Protein AF-A0A7J8EDB6-F1 (afdb_monomer)

Sequence (230 aa):
MPEIFLEAAAALIQTGRAQDALTVCEELLRRTSSLLPKMPLPWKNASKGTKESPHYPLWVSATYLLQGHAWVQLGVPKQAISEFSRCLELLFRVTPKDKEQGPASNCEQGCTSDETLQQLRAAALISRGLEWVASGQDTKALQDFLLSVQVCLGNGDASFHLLQTLRRLDRRDEATALWRRLEAQTKLLQENATWSLPLYLETCLSWIHPPDRETLLEEYRTFLLEPCDL

InterPro domains:
  IPR011990 Tetratricopeptide-like helical domain superfamily [G3DSA:1.25.40.10] (1-188)
  IPR011990 Tetratricopeptide-like helical domain superfamily [SSF48452] (3-175)
  IPR039684 Fanconi anemia group G protein [PTHR15254] (1-229)

Foldseek 3Di:
DLLVLLVVLLVCLVVLNLVVSLVSLVVSVVVLVVVDDPDDDDPDDPPDDDCDPLCSLVSNLSSLLSNLSSCVSVVNLVSSLVSLVVSLVSLVVDDQDPPPDDPDDDDPPNVLVLLLSLLSLLLSLLSNLVSCVVVVNLVSSLVSLVVNCVSCVPLCLSLLSNLVSCVVVVVLVVSVVSLVVVVVVVVVPPDDDPRDHRPSSVSSSVVSHDPPPPVSSVVVVVVVVPDPPD

Organism: Molossus molossus (NCBI:txid27622)

Secondary structure (DSSP, 8-state):
-HHHHHHHHHHHHHTT-HHHHHHHHHHHHHHHHHTS-S--S------SS----TTHHHHHHHHHHHHHHHHHHTT-HHHHHHHHHHHHHHHHHSPPPP----S----HHHHHHHHHHHHHHHHHHHHHHHHHHHTT-HHHHHHHHHHHHHH-TT-HHHHHHHHHHHHHTT-HHHHHHHHHHHHHHHTT--S-------HHHHHHHHHTPPS-HHHHHHHHHHHHHS----

pLDDT: mean 80.05, std 20.26, range [35.12, 98.44]

Nearest PDB structures (foldseek):
  7kzv-assembly1_G  TM=8.429E-01  e=7.010E-15  Homo sapiens
  8tau-assembly1_V  TM=5.474E-01  e=5.599E-02  Homo sapiens
  6eou-assembly1_A  TM=3.609E-01  e=1.288E-02  Homo sapiens
  4eqf-assembly1_A  TM=3.688E-01  e=3.082E-02  Mus musculus
  8fbj-assembly1_A  TM=3.577E-01  e=1.403E-01  synthetic construct

Radius of gyration: 19.51 Å; Cα contacts (8 Å, |Δi|>4): 211; chains: 1; bounding box: 61×42×49 Å

Mean predicted aligned error: 9.84 Å

Structure (mmCIF, N/CA/C/O backbone):
data_AF-A0A7J8EDB6-F1
#
_entry.id   AF-A0A7J8EDB6-F1
#
loop_
_atom_site.group_PDB
_atom_site.id
_atom_site.type_symbol
_atom_site.label_atom_id
_atom_site.label_alt_id
_atom_site.label_comp_id
_atom_site.label_asym_id
_atom_site.label_entity_id
_atom_site.label_seq_id
_atom_site.pdbx_PDB_ins_code
_atom_site.Cartn_x
_atom_site.Cartn_y
_atom_site.Cartn_z
_atom_site.occupancy
_atom_site.B_iso_or_equiv
_atom_site.auth_seq_id
_atom_site.auth_comp_id
_atom_site.auth_asym_id
_atom_site.auth_atom_id
_atom_site.pdbx_PDB_model_num
ATOM 1 N N . MET A 1 1 ? 18.878 7.486 -15.031 1.00 68.06 1 MET A N 1
ATOM 2 C CA . MET A 1 1 ? 18.085 6.751 -16.049 1.00 68.06 1 MET A CA 1
ATOM 3 C C . MET A 1 1 ? 16.896 6.017 -15.426 1.00 68.06 1 MET A C 1
ATOM 5 O O . MET A 1 1 ? 15.809 6.242 -15.931 1.00 68.06 1 MET A O 1
ATOM 9 N N . PRO A 1 2 ? 17.032 5.211 -14.350 1.00 82.44 2 PRO A N 1
ATOM 10 C CA . PRO A 1 2 ? 15.885 4.529 -13.722 1.00 82.44 2 PRO A CA 1
ATOM 11 C C . PRO A 1 2 ? 14.768 5.460 -13.225 1.00 82.44 2 PRO A C 1
ATOM 13 O O . PRO A 1 2 ? 13.600 5.149 -13.407 1.00 82.44 2 PRO A O 1
ATOM 16 N N . GLU A 1 3 ? 15.111 6.627 -12.677 1.00 87.81 3 GLU A N 1
ATOM 17 C CA . GLU A 1 3 ? 14.132 7.608 -12.172 1.00 87.81 3 GLU A CA 1
ATOM 18 C C . GLU A 1 3 ? 13.162 8.111 -13.244 1.00 87.81 3 GLU A C 1
ATOM 20 O O . GLU A 1 3 ? 11.968 8.156 -12.990 1.00 87.81 3 GLU A O 1
ATOM 25 N N . ILE A 1 4 ? 13.634 8.358 -14.470 1.00 91.25 4 ILE A N 1
ATOM 26 C CA . ILE A 1 4 ? 12.779 8.813 -15.582 1.00 91.25 4 ILE A CA 1
ATOM 27 C C . ILE A 1 4 ? 11.708 7.762 -15.920 1.00 91.25 4 ILE A C 1
ATOM 29 O O . ILE A 1 4 ? 10.580 8.107 -16.258 1.00 91.25 4 ILE A O 1
ATOM 33 N N . PHE A 1 5 ? 12.035 6.468 -15.812 1.00 94.06 5 PHE A N 1
ATOM 34 C CA . PHE A 1 5 ? 11.051 5.395 -16.002 1.00 94.06 5 PHE A CA 1
ATOM 35 C C . PHE A 1 5 ? 10.008 5.387 -14.881 1.00 94.06 5 PHE A C 1
ATOM 37 O O . PHE A 1 5 ? 8.826 5.195 -15.158 1.00 94.06 5 PHE A O 1
ATOM 44 N N . LEU A 1 6 ? 10.433 5.611 -13.633 1.00 95.38 6 LEU A N 1
ATOM 45 C CA . LEU A 1 6 ? 9.532 5.692 -12.480 1.00 95.38 6 LEU A CA 1
ATOM 46 C C . LEU A 1 6 ? 8.598 6.906 -12.592 1.00 95.38 6 LEU A C 1
ATOM 48 O O . LEU A 1 6 ? 7.396 6.775 -12.387 1.00 95.38 6 LEU A O 1
ATOM 52 N N . GLU A 1 7 ? 9.128 8.063 -12.985 1.00 95.88 7 GLU A N 1
ATOM 53 C CA . GLU A 1 7 ? 8.353 9.285 -13.224 1.00 95.88 7 GLU A CA 1
ATOM 54 C C . GLU A 1 7 ? 7.358 9.109 -14.376 1.00 95.88 7 GLU A C 1
ATOM 56 O O . GLU A 1 7 ? 6.186 9.463 -14.243 1.00 95.88 7 GLU A O 1
ATOM 61 N N . ALA A 1 8 ? 7.784 8.495 -15.484 1.00 97.31 8 ALA A N 1
ATOM 62 C CA . ALA A 1 8 ? 6.901 8.194 -16.607 1.00 97.31 8 ALA A CA 1
ATOM 63 C C . ALA A 1 8 ? 5.769 7.235 -16.208 1.00 97.31 8 ALA A C 1
ATOM 65 O O . ALA A 1 8 ? 4.613 7.472 -16.556 1.00 97.31 8 ALA A O 1
ATOM 66 N N . ALA A 1 9 ? 6.074 6.175 -15.454 1.00 97.69 9 ALA A N 1
ATOM 67 C CA . ALA A 1 9 ? 5.063 5.247 -14.957 1.00 97.69 9 ALA A CA 1
ATOM 68 C C . ALA A 1 9 ? 4.078 5.937 -13.997 1.00 97.69 9 ALA A C 1
ATOM 70 O O . ALA A 1 9 ? 2.870 5.748 -14.132 1.00 97.69 9 ALA A O 1
ATOM 71 N N . ALA A 1 10 ? 4.562 6.793 -13.092 1.00 97.44 10 ALA A N 1
ATOM 72 C CA . ALA A 1 10 ? 3.706 7.571 -12.201 1.00 97.44 10 ALA A CA 1
ATOM 73 C C . ALA A 1 10 ? 2.755 8.504 -12.977 1.00 97.44 10 ALA A C 1
ATOM 75 O O . ALA A 1 10 ? 1.551 8.513 -12.718 1.00 97.44 10 ALA A O 1
ATOM 76 N N . ALA A 1 11 ? 3.259 9.217 -13.989 1.00 97.44 11 ALA A N 1
ATOM 77 C CA . ALA A 1 11 ? 2.444 10.077 -14.849 1.00 97.44 11 ALA A CA 1
ATOM 78 C C . ALA A 1 11 ? 1.404 9.287 -15.671 1.00 97.44 11 ALA A C 1
ATOM 80 O O . ALA A 1 11 ? 0.272 9.737 -15.867 1.00 97.44 11 ALA A O 1
ATOM 81 N N . LEU A 1 12 ? 1.749 8.083 -16.138 1.00 98.19 12 LEU A N 1
ATOM 82 C CA . LEU A 1 12 ? 0.804 7.201 -16.830 1.00 98.19 12 LEU A CA 1
ATOM 83 C C . LEU A 1 12 ? -0.338 6.758 -15.903 1.00 98.19 12 LEU A C 1
ATOM 85 O O . LEU A 1 12 ? -1.495 6.795 -16.315 1.00 98.19 12 LEU A O 1
ATOM 89 N N . ILE A 1 13 ? -0.046 6.426 -14.643 1.00 97.81 13 ILE A N 1
ATOM 90 C CA . ILE A 1 13 ? -1.071 6.099 -13.635 1.00 97.81 13 ILE A CA 1
ATOM 91 C C . ILE A 1 13 ? -1.989 7.308 -13.396 1.00 97.81 13 ILE A C 1
ATOM 93 O O . ILE A 1 13 ? -3.210 7.187 -13.534 1.00 97.81 13 ILE A O 1
ATOM 97 N N . GLN A 1 14 ? -1.416 8.498 -13.153 1.00 95.94 14 GLN A N 1
ATOM 98 C CA . GLN A 1 14 ? -2.181 9.744 -12.963 1.00 95.94 14 GLN A CA 1
ATOM 99 C C . GLN A 1 14 ? -3.147 10.035 -14.121 1.00 95.94 14 GLN A C 1
ATOM 101 O O . GLN A 1 14 ? -4.232 10.569 -13.906 1.00 95.94 14 GLN A O 1
ATOM 106 N N . THR A 1 15 ? -2.765 9.685 -15.351 1.00 96.94 15 THR A N 1
ATOM 107 C CA . THR A 1 15 ? -3.537 9.981 -16.569 1.00 96.94 15 THR A CA 1
ATOM 108 C C . THR A 1 15 ? -4.514 8.881 -16.985 1.00 96.94 15 THR A C 1
ATOM 110 O O . THR A 1 15 ? -5.079 8.956 -18.075 1.00 96.94 15 THR A O 1
ATOM 113 N N . GLY A 1 16 ? -4.748 7.856 -16.160 1.00 95.44 16 GLY A N 1
ATOM 114 C CA . GLY A 1 16 ? -5.697 6.792 -16.517 1.00 95.44 16 GLY A CA 1
ATOM 115 C C . GLY A 1 16 ? -5.070 5.562 -17.182 1.00 95.44 16 GLY A C 1
ATOM 116 O O . GLY A 1 16 ? -5.770 4.593 -17.467 1.00 95.44 16 GLY A O 1
ATOM 117 N N . ARG A 1 17 ? -3.768 5.588 -17.483 1.00 97.81 17 ARG A N 1
ATOM 118 C CA . ARG A 1 17 ? -3.096 4.655 -18.401 1.00 97.81 17 ARG A CA 1
ATOM 119 C C . ARG A 1 17 ? -2.327 3.558 -17.663 1.00 97.81 17 ARG A C 1
ATOM 121 O O . ARG A 1 17 ? -1.150 3.314 -17.930 1.00 97.81 17 ARG A O 1
ATOM 128 N N . ALA A 1 18 ? -3.005 2.863 -16.752 1.00 96.88 18 ALA A N 1
ATOM 129 C CA . ALA A 1 18 ? -2.400 1.834 -15.901 1.00 96.88 18 ALA A CA 1
ATOM 130 C C . ALA A 1 18 ? -1.675 0.720 -16.681 1.00 96.88 18 ALA A C 1
ATOM 132 O O . ALA A 1 18 ? -0.582 0.308 -16.300 1.00 96.88 18 ALA A O 1
ATOM 133 N N . GLN A 1 19 ? -2.237 0.260 -17.805 1.00 97.75 19 GLN A N 1
ATOM 134 C CA . GLN A 1 19 ? -1.620 -0.800 -18.615 1.00 97.75 19 GLN A CA 1
ATOM 135 C C . GLN A 1 19 ? -0.280 -0.367 -19.236 1.00 97.75 19 GLN A C 1
ATOM 137 O O . GLN A 1 19 ? 0.673 -1.148 -19.307 1.00 97.75 19 GLN A O 1
ATOM 142 N N . ASP A 1 20 ? -0.189 0.894 -19.655 1.00 98.12 20 ASP A N 1
ATOM 143 C CA . ASP A 1 20 ? 1.050 1.452 -20.192 1.00 98.12 20 ASP A CA 1
ATOM 144 C C . ASP A 1 20 ? 2.083 1.633 -19.076 1.00 98.12 20 ASP A C 1
ATOM 146 O O . ASP A 1 20 ? 3.260 1.336 -19.274 1.00 98.12 20 ASP A O 1
ATOM 150 N N . ALA A 1 21 ? 1.644 2.049 -17.882 1.00 97.81 21 ALA A N 1
ATOM 151 C CA . ALA A 1 21 ? 2.508 2.135 -16.708 1.00 97.81 21 ALA A CA 1
ATOM 152 C C . ALA A 1 21 ? 3.119 0.770 -16.354 1.00 97.81 21 ALA A C 1
ATOM 154 O O . ALA A 1 21 ? 4.330 0.684 -16.156 1.00 97.81 21 ALA A O 1
ATOM 155 N N . LEU A 1 22 ? 2.319 -0.306 -16.365 1.00 97.81 22 LEU A N 1
ATOM 156 C CA . LEU A 1 22 ? 2.813 -1.675 -16.168 1.00 97.81 22 LEU A CA 1
ATOM 157 C C . LEU A 1 22 ? 3.884 -2.042 -17.199 1.00 97.81 22 LEU A C 1
ATOM 159 O O . LEU A 1 22 ? 4.934 -2.558 -16.823 1.00 97.81 22 LEU A O 1
ATOM 163 N N . THR A 1 23 ? 3.665 -1.704 -18.471 1.00 97.75 23 THR A N 1
ATOM 164 C CA . THR A 1 23 ? 4.629 -1.968 -19.551 1.00 97.75 23 THR A CA 1
ATOM 165 C C . THR A 1 23 ? 5.954 -1.228 -19.322 1.00 97.75 23 THR A C 1
ATOM 167 O O . THR A 1 23 ? 7.033 -1.796 -19.500 1.00 97.75 23 THR A O 1
ATOM 170 N N . VAL A 1 24 ? 5.899 0.036 -18.883 1.00 97.12 24 VAL A N 1
ATOM 171 C CA . VAL A 1 24 ? 7.094 0.826 -18.533 1.00 97.12 24 VAL A CA 1
ATOM 172 C C . VAL A 1 24 ? 7.828 0.218 -17.334 1.00 97.12 24 VAL A C 1
ATOM 174 O O . VAL A 1 24 ? 9.055 0.096 -17.364 1.00 97.12 24 VAL A O 1
ATOM 177 N N . CYS A 1 25 ? 7.096 -0.203 -16.301 1.00 95.75 25 CYS A N 1
ATOM 178 C CA . CYS A 1 25 ? 7.656 -0.876 -15.131 1.00 95.75 25 CYS A CA 1
ATOM 179 C C . CYS A 1 25 ? 8.324 -2.210 -15.496 1.00 95.75 25 CYS A C 1
ATOM 181 O O . CYS A 1 25 ? 9.444 -2.473 -15.064 1.00 95.75 25 CYS A O 1
ATOM 183 N N . GLU A 1 26 ? 7.684 -3.035 -16.325 1.00 94.75 26 GLU A N 1
ATOM 184 C CA . GLU A 1 26 ? 8.248 -4.297 -16.815 1.00 94.75 26 GLU A CA 1
ATOM 185 C C . GLU A 1 26 ? 9.536 -4.070 -17.609 1.00 94.75 26 GLU A C 1
ATOM 187 O O . GLU A 1 26 ? 10.522 -4.784 -17.412 1.00 94.75 26 GLU A O 1
ATOM 192 N N . GLU A 1 27 ? 9.572 -3.041 -18.458 1.00 93.81 27 GLU A N 1
ATOM 193 C CA . GLU A 1 27 ? 10.781 -2.687 -19.197 1.00 93.81 27 GLU A CA 1
ATOM 194 C C . GLU A 1 27 ? 11.908 -2.228 -18.266 1.00 93.81 27 GLU A C 1
ATOM 196 O O . GLU A 1 27 ? 13.066 -2.617 -18.455 1.00 93.81 27 GLU A O 1
ATOM 201 N N . LEU A 1 28 ? 11.589 -1.445 -17.231 1.00 91.44 28 LEU A N 1
ATOM 202 C CA . LEU A 1 28 ? 12.561 -1.052 -16.215 1.00 91.44 28 LEU A CA 1
ATOM 203 C C . LEU A 1 28 ? 13.104 -2.279 -15.469 1.00 91.44 28 LEU A C 1
ATOM 205 O O . LEU A 1 28 ? 14.323 -2.405 -15.327 1.00 91.44 28 LEU A O 1
ATOM 209 N N . LEU A 1 29 ? 12.244 -3.220 -15.064 1.00 90.25 29 LEU A N 1
ATOM 210 C CA . LEU A 1 29 ? 12.651 -4.480 -14.426 1.00 90.25 29 LEU A CA 1
ATOM 211 C C . LEU A 1 29 ? 13.508 -5.344 -15.359 1.00 90.25 29 LEU A C 1
ATOM 213 O O . LEU A 1 29 ? 14.517 -5.912 -14.940 1.00 90.25 29 LEU A O 1
ATOM 217 N N . ARG A 1 30 ? 13.174 -5.417 -16.649 1.00 87.75 30 ARG A N 1
ATOM 218 C CA . ARG A 1 30 ? 13.963 -6.150 -17.650 1.00 87.75 30 ARG A CA 1
ATOM 219 C C . ARG A 1 30 ? 15.351 -5.539 -17.837 1.00 87.75 30 ARG A C 1
ATOM 221 O O . ARG A 1 30 ? 16.349 -6.256 -17.870 1.00 87.75 30 ARG A O 1
ATOM 228 N N . ARG A 1 31 ? 15.442 -4.211 -17.919 1.00 84.19 31 ARG A N 1
ATOM 229 C CA . ARG A 1 31 ? 16.728 -3.506 -18.046 1.00 84.19 31 ARG A CA 1
ATOM 230 C C . ARG A 1 31 ? 17.569 -3.640 -16.788 1.00 84.19 31 ARG A C 1
ATOM 232 O O . ARG A 1 31 ? 18.751 -3.950 -16.882 1.00 84.19 31 ARG A O 1
ATOM 239 N N . THR A 1 32 ? 16.965 -3.463 -15.620 1.00 78.19 32 THR A N 1
ATOM 240 C CA . THR A 1 32 ? 17.658 -3.601 -14.331 1.00 78.19 32 THR A CA 1
ATOM 241 C C . THR A 1 32 ? 18.113 -5.040 -14.083 1.00 78.19 32 THR A C 1
ATOM 243 O O . THR A 1 32 ? 19.258 -5.241 -13.694 1.00 78.19 32 THR A O 1
ATOM 246 N N . SER A 1 33 ? 17.304 -6.046 -14.433 1.00 72.56 33 SER A N 1
ATOM 247 C CA . SER A 1 33 ? 17.706 -7.458 -14.356 1.00 72.56 33 SER A CA 1
ATOM 248 C C . SER A 1 33 ? 18.785 -7.852 -15.367 1.00 72.56 33 SER A C 1
ATOM 250 O O . SER A 1 33 ? 19.643 -8.662 -15.040 1.00 72.56 33 SER A O 1
ATOM 252 N N . SER A 1 34 ? 18.815 -7.257 -16.565 1.00 62.22 34 SER A N 1
ATOM 253 C CA . SER A 1 34 ? 19.905 -7.481 -17.532 1.00 62.22 34 SER A CA 1
ATOM 254 C C . SER A 1 34 ? 21.258 -6.918 -17.075 1.00 62.22 34 SER A C 1
ATOM 256 O O . SER A 1 34 ? 22.303 -7.345 -17.562 1.00 62.22 34 SER A O 1
ATOM 258 N N . LEU A 1 35 ? 21.230 -5.979 -16.123 1.00 57.59 35 LEU A N 1
ATOM 259 C CA . LEU A 1 35 ? 22.407 -5.421 -15.460 1.00 57.59 35 LEU A CA 1
ATOM 260 C C . LEU A 1 35 ? 22.826 -6.241 -14.227 1.00 57.59 35 LEU A C 1
ATOM 262 O O . LEU A 1 35 ? 23.884 -5.972 -13.659 1.00 57.59 35 LEU A O 1
ATOM 266 N N . LEU A 1 36 ? 22.039 -7.249 -13.825 1.00 52.38 36 LEU A N 1
ATOM 267 C CA . LEU A 1 36 ? 22.451 -8.217 -12.815 1.00 52.38 36 LEU A CA 1
ATOM 268 C C . LEU A 1 36 ? 23.432 -9.217 -13.445 1.00 52.38 36 LEU A C 1
ATOM 270 O O . LEU A 1 36 ? 23.143 -9.771 -14.513 1.00 52.38 36 LEU A O 1
ATOM 274 N N . PRO A 1 37 ? 24.558 -9.552 -12.791 1.00 44.25 37 PRO A N 1
ATOM 275 C CA . PRO A 1 37 ? 25.221 -10.808 -13.104 1.00 44.25 37 PRO A CA 1
ATOM 276 C C . PRO A 1 37 ? 24.188 -11.928 -12.915 1.00 44.25 37 PRO A C 1
ATOM 278 O O . PRO A 1 37 ? 23.478 -11.943 -11.913 1.00 44.25 37 PRO A O 1
ATOM 281 N N . LYS A 1 38 ? 24.060 -12.828 -13.901 1.00 37.66 38 LYS A N 1
ATOM 282 C CA . LYS A 1 38 ? 23.151 -13.986 -13.862 1.00 37.66 38 LYS A CA 1
ATOM 283 C C . LYS A 1 38 ? 23.347 -14.747 -12.548 1.00 37.66 38 LYS A C 1
ATOM 285 O O . LYS A 1 38 ? 24.258 -15.563 -12.442 1.00 37.66 38 LYS A O 1
ATOM 290 N N . MET A 1 39 ? 22.512 -14.477 -11.554 1.00 37.31 39 MET A N 1
ATOM 291 C CA . MET A 1 39 ? 22.618 -15.080 -10.236 1.00 37.31 39 MET A CA 1
ATOM 292 C C . MET A 1 39 ? 21.217 -15.549 -9.834 1.00 37.31 39 MET A C 1
ATOM 294 O O . MET A 1 39 ? 20.291 -14.736 -9.796 1.00 37.31 39 MET A O 1
ATOM 298 N N . PRO A 1 40 ? 21.011 -16.857 -9.606 1.00 39.16 40 PRO A N 1
ATOM 299 C CA . PRO A 1 40 ? 19.753 -17.343 -9.067 1.00 39.16 40 PRO A CA 1
ATOM 300 C C . PRO A 1 40 ? 19.632 -16.802 -7.640 1.00 39.16 40 PRO A C 1
ATOM 302 O O . PRO A 1 40 ? 20.573 -16.934 -6.859 1.00 39.16 40 PRO A O 1
ATOM 305 N N . LEU A 1 41 ? 18.503 -16.173 -7.296 1.00 45.22 41 LEU A N 1
ATOM 306 C CA . LEU A 1 41 ? 18.217 -15.785 -5.910 1.00 45.22 41 LEU A CA 1
ATOM 307 C C . LEU A 1 41 ? 18.395 -17.034 -5.023 1.00 45.22 41 LEU A C 1
ATOM 309 O O . LEU A 1 41 ? 17.724 -18.043 -5.250 1.00 45.22 41 LEU A O 1
ATOM 313 N N . PRO A 1 42 ? 19.349 -17.005 -4.080 1.00 42.22 42 PRO A N 1
ATOM 314 C CA . PRO A 1 42 ? 19.097 -16.400 -2.782 1.00 42.22 42 PRO A CA 1
ATOM 315 C C . PRO A 1 42 ? 20.247 -15.473 -2.365 1.00 42.22 42 PRO A C 1
ATOM 317 O O . PRO A 1 42 ? 21.400 -15.892 -2.280 1.00 42.22 42 PRO A O 1
ATOM 320 N N . TRP A 1 43 ? 19.939 -14.220 -2.025 1.00 48.66 43 TRP A N 1
ATOM 321 C CA . TRP A 1 43 ? 20.900 -13.300 -1.404 1.00 48.66 43 TRP A CA 1
ATOM 322 C C . TRP A 1 43 ? 21.148 -13.702 0.059 1.00 48.66 43 TRP A C 1
ATOM 324 O O . TRP A 1 43 ? 20.685 -13.072 1.007 1.00 48.66 43 TRP A O 1
ATOM 334 N N . LYS A 1 44 ? 21.841 -14.827 0.239 1.00 35.12 44 LYS A N 1
ATOM 335 C CA . LYS A 1 44 ? 22.526 -15.203 1.470 1.00 35.12 44 LYS A CA 1
ATOM 336 C C . LYS A 1 44 ? 24.002 -14.909 1.229 1.00 35.12 44 LYS A C 1
ATOM 338 O O . LYS A 1 44 ? 24.649 -15.611 0.462 1.00 35.12 44 LYS A O 1
ATOM 343 N N . ASN A 1 45 ? 24.509 -13.897 1.925 1.00 38.50 45 ASN A N 1
ATOM 344 C CA . ASN A 1 45 ? 25.930 -13.576 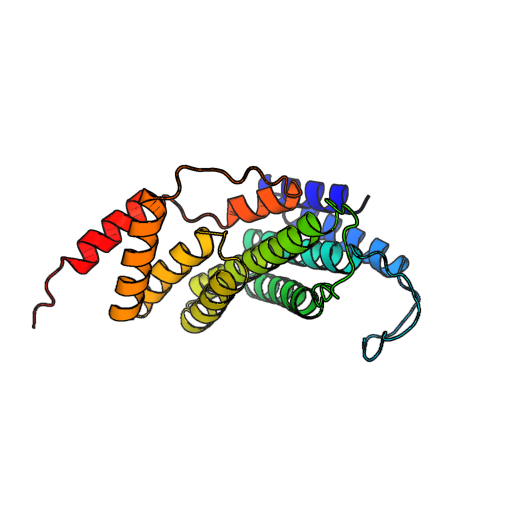2.088 1.00 38.50 45 ASN A CA 1
ATOM 345 C C . ASN A 1 45 ? 26.560 -12.728 0.971 1.00 38.50 45 ASN A C 1
ATOM 347 O O . ASN A 1 45 ? 27.452 -13.180 0.261 1.00 38.50 45 ASN A O 1
ATOM 351 N N . ALA A 1 46 ? 26.213 -11.443 0.924 1.00 40.28 46 ALA A N 1
ATOM 352 C CA . ALA A 1 46 ? 27.101 -10.425 0.360 1.00 40.28 46 ALA A CA 1
ATOM 353 C C . ALA A 1 46 ? 27.830 -9.642 1.459 1.00 40.28 46 ALA A C 1
ATOM 355 O O . ALA A 1 46 ? 27.962 -8.424 1.420 1.00 40.28 46 ALA A O 1
ATOM 356 N N . SER A 1 47 ? 28.354 -10.353 2.455 1.00 41.66 47 SER A N 1
ATOM 357 C CA . SER A 1 47 ? 29.464 -9.845 3.254 1.00 41.66 47 SER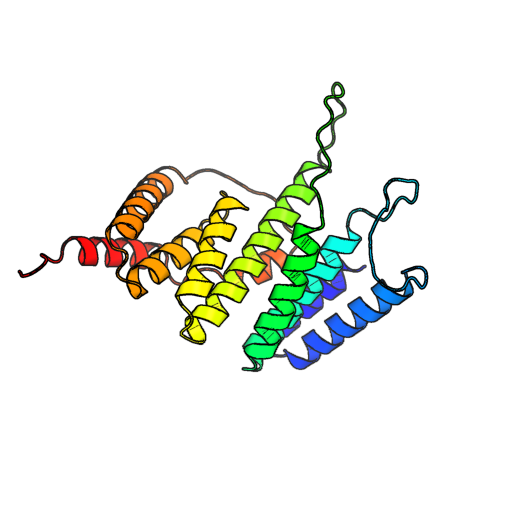 A CA 1
ATOM 358 C C . SER A 1 47 ? 30.759 -10.177 2.511 1.00 41.66 47 SER A C 1
ATOM 360 O O . SER A 1 47 ? 31.423 -11.155 2.856 1.00 41.66 47 SER A O 1
ATOM 362 N N . LYS A 1 48 ? 31.054 -9.429 1.438 1.00 43.56 48 LYS A N 1
ATOM 363 C CA . LYS A 1 48 ? 32.392 -9.148 0.869 1.00 43.56 48 LYS A CA 1
ATOM 364 C C . LYS A 1 48 ? 32.283 -8.789 -0.616 1.00 43.56 48 LYS A C 1
ATOM 366 O O . LYS A 1 48 ? 32.146 -9.655 -1.468 1.00 43.56 48 LYS A O 1
ATOM 371 N N . GLY A 1 49 ? 32.505 -7.511 -0.916 1.00 41.41 49 GLY A N 1
ATOM 372 C CA . GLY A 1 49 ? 33.413 -7.177 -2.015 1.00 41.41 49 GLY A CA 1
ATOM 373 C C . GLY A 1 49 ? 32.838 -6.856 -3.392 1.00 41.41 49 GLY A C 1
ATOM 374 O O . GLY A 1 49 ? 33.615 -6.859 -4.338 1.00 41.41 49 GLY A O 1
ATOM 375 N N . THR A 1 50 ? 31.565 -6.494 -3.537 1.00 36.41 50 THR A N 1
ATOM 376 C CA . THR A 1 50 ? 31.085 -5.834 -4.764 1.00 36.41 50 THR A CA 1
ATOM 377 C C . THR A 1 50 ? 30.278 -4.600 -4.402 1.00 36.41 50 THR A C 1
ATOM 379 O O . THR A 1 50 ? 29.274 -4.679 -3.701 1.00 36.41 50 THR A O 1
ATOM 382 N N . LYS A 1 51 ? 30.767 -3.434 -4.844 1.00 43.59 51 LYS A N 1
ATOM 383 C CA . LYS A 1 51 ? 30.081 -2.142 -4.744 1.00 43.59 51 LYS A CA 1
ATOM 384 C C . LYS A 1 51 ? 28.843 -2.180 -5.640 1.00 43.59 51 LYS A C 1
ATOM 386 O O . LYS A 1 51 ? 28.871 -1.675 -6.759 1.00 43.59 51 LYS A O 1
ATOM 391 N N . GLU A 1 52 ? 27.781 -2.824 -5.178 1.00 45.38 52 GLU A N 1
ATOM 392 C CA . GLU A 1 52 ? 26.463 -2.629 -5.765 1.00 45.38 52 GLU A CA 1
ATOM 393 C C . GLU A 1 52 ? 26.090 -1.155 -5.607 1.00 45.38 52 GLU A C 1
ATOM 395 O O . GLU A 1 52 ? 26.338 -0.546 -4.562 1.00 45.38 52 GLU A O 1
ATOM 400 N N . SER A 1 53 ? 25.566 -0.551 -6.676 1.00 52.69 53 SER A N 1
ATOM 401 C CA . SER A 1 53 ? 25.093 0.828 -6.611 1.00 52.69 53 SER A CA 1
ATOM 402 C C . SER A 1 53 ? 24.009 0.902 -5.528 1.00 52.69 53 SER A C 1
ATOM 404 O O . SER A 1 53 ? 23.005 0.195 -5.653 1.00 52.69 53 SER A O 1
ATOM 406 N N . PRO A 1 54 ? 24.172 1.735 -4.482 1.00 58.75 54 PRO A N 1
ATOM 407 C CA . PRO A 1 54 ? 23.308 1.726 -3.296 1.00 58.75 54 PRO A CA 1
ATOM 408 C C . PRO A 1 54 ? 21.824 2.013 -3.595 1.00 58.75 54 PRO A C 1
ATOM 410 O O . PRO A 1 54 ? 20.966 1.766 -2.756 1.00 58.75 54 PRO A O 1
ATOM 413 N N . HIS A 1 55 ? 21.508 2.481 -4.805 1.00 66.69 55 HIS A N 1
ATOM 414 C CA . HIS A 1 55 ? 20.168 2.870 -5.242 1.00 66.69 55 HIS A CA 1
ATOM 415 C C . HIS A 1 55 ? 19.401 1.759 -5.981 1.00 66.69 55 HIS A C 1
ATOM 417 O O . HIS A 1 55 ? 18.206 1.900 -6.227 1.00 66.69 55 HIS A O 1
ATOM 423 N N . TYR A 1 56 ? 20.049 0.640 -6.330 1.00 73.56 56 TYR A N 1
ATOM 424 C CA . TYR A 1 56 ? 19.405 -0.422 -7.112 1.00 73.56 56 TYR A CA 1
ATOM 425 C C . TYR A 1 56 ? 18.198 -1.063 -6.397 1.00 73.56 56 TYR A C 1
ATOM 427 O O . TYR A 1 56 ? 17.122 -1.114 -7.001 1.00 73.56 56 TYR A O 1
ATOM 435 N N . PRO A 1 57 ? 18.299 -1.481 -5.115 1.00 80.50 57 PRO A N 1
ATOM 436 C CA . PRO A 1 57 ? 17.149 -2.029 -4.397 1.00 80.50 57 PRO A CA 1
ATOM 437 C C . PRO A 1 57 ? 15.996 -1.026 -4.258 1.00 80.50 57 PRO A C 1
ATOM 439 O O . PRO A 1 57 ? 14.834 -1.428 -4.289 1.00 80.50 57 PRO A O 1
ATOM 442 N N . LEU A 1 58 ? 16.303 0.273 -4.155 1.00 86.12 58 LEU A N 1
ATOM 443 C CA . LEU A 1 58 ? 15.303 1.340 -4.063 1.00 86.12 58 LEU A CA 1
ATOM 444 C C . LEU A 1 58 ? 14.503 1.477 -5.360 1.00 86.12 58 LEU A C 1
ATOM 446 O O . LEU A 1 58 ? 13.277 1.480 -5.309 1.00 86.12 58 LEU A O 1
ATOM 450 N N . TRP A 1 59 ? 15.160 1.514 -6.523 1.00 88.69 59 TRP A N 1
ATOM 451 C CA . TRP A 1 59 ? 14.455 1.631 -7.805 1.00 88.69 59 TRP A CA 1
ATOM 452 C C . TRP A 1 59 ? 13.602 0.403 -8.125 1.00 88.69 59 TRP A C 1
ATOM 454 O O . TRP A 1 59 ? 12.473 0.547 -8.594 1.00 88.69 59 TRP A O 1
ATOM 464 N N . VAL A 1 60 ? 14.102 -0.805 -7.847 1.00 91.19 60 VAL A N 1
ATOM 465 C CA . VAL A 1 60 ? 13.317 -2.034 -8.045 1.00 91.19 60 VAL A CA 1
ATOM 466 C C . VAL A 1 60 ? 12.092 -2.038 -7.126 1.00 91.19 60 VAL A C 1
ATOM 468 O O . VAL A 1 60 ? 10.987 -2.323 -7.580 1.00 91.19 60 VAL A O 1
ATOM 471 N N . SER A 1 61 ? 12.256 -1.647 -5.860 1.00 92.31 61 SER A N 1
ATOM 472 C CA . SER A 1 61 ? 11.135 -1.533 -4.917 1.00 92.31 61 SER A CA 1
ATOM 473 C C . SER A 1 61 ? 10.114 -0.481 -5.362 1.00 92.31 61 SER A C 1
ATOM 475 O O . SER A 1 61 ? 8.919 -0.761 -5.398 1.00 92.31 61 SER A O 1
ATOM 477 N N . ALA A 1 62 ? 10.572 0.701 -5.786 1.00 94.62 62 ALA A N 1
ATOM 478 C CA . ALA A 1 62 ? 9.712 1.752 -6.330 1.00 94.62 62 ALA A CA 1
ATOM 479 C C . ALA A 1 62 ? 8.943 1.295 -7.578 1.00 94.62 62 ALA A C 1
ATOM 481 O O . ALA A 1 62 ? 7.786 1.663 -7.767 1.00 94.62 62 ALA A O 1
ATOM 482 N N . THR A 1 63 ? 9.550 0.438 -8.401 1.00 95.94 63 THR A N 1
ATOM 483 C CA . THR A 1 63 ? 8.876 -0.145 -9.566 1.00 95.94 63 THR A CA 1
ATOM 484 C C . THR A 1 63 ? 7.704 -1.026 -9.140 1.00 95.94 63 THR A C 1
ATOM 486 O O . THR A 1 63 ? 6.606 -0.870 -9.667 1.00 95.94 63 THR A O 1
ATOM 489 N N . TYR A 1 64 ? 7.901 -1.894 -8.143 1.00 97.44 64 TYR A N 1
ATOM 490 C CA . TYR A 1 64 ? 6.820 -2.717 -7.594 1.00 97.44 64 TYR A CA 1
ATOM 491 C C . TYR A 1 64 ? 5.728 -1.886 -6.907 1.00 97.44 64 TYR A C 1
ATOM 493 O O . TYR A 1 64 ? 4.552 -2.227 -7.013 1.00 97.44 64 TYR A O 1
ATOM 501 N N . LEU A 1 65 ? 6.081 -0.771 -6.253 1.00 97.81 65 LEU A N 1
ATOM 502 C CA . LEU A 1 65 ? 5.090 0.172 -5.720 1.00 97.81 65 LEU A CA 1
ATOM 503 C C . LEU A 1 65 ? 4.185 0.718 -6.840 1.00 97.81 65 LEU A C 1
ATOM 505 O O . LEU A 1 65 ? 2.962 0.671 -6.721 1.00 97.81 65 LEU A O 1
ATOM 509 N N . LEU A 1 66 ? 4.775 1.182 -7.945 1.00 98.12 66 LEU A N 1
ATOM 510 C CA . LEU A 1 66 ? 4.029 1.716 -9.089 1.00 98.12 66 LEU A CA 1
ATOM 511 C C . LEU A 1 66 ? 3.191 0.640 -9.793 1.00 98.12 66 LEU A C 1
ATOM 513 O O . LEU A 1 66 ? 2.040 0.902 -10.135 1.00 98.12 66 LEU A O 1
ATOM 517 N N . GLN A 1 67 ? 3.710 -0.583 -9.951 1.00 98.38 67 GLN A N 1
ATOM 518 C CA . GLN A 1 67 ? 2.911 -1.705 -10.460 1.00 98.38 67 GLN A CA 1
ATOM 519 C C . GLN A 1 67 ? 1.713 -1.995 -9.553 1.00 98.38 67 GLN A C 1
ATOM 521 O O . GLN A 1 67 ? 0.616 -2.230 -10.053 1.00 98.38 67 GLN A O 1
ATOM 526 N N . GLY A 1 68 ? 1.901 -1.930 -8.231 1.00 98.25 68 GLY A N 1
ATOM 527 C CA . GLY A 1 68 ? 0.820 -2.054 -7.259 1.00 98.25 68 GLY A CA 1
ATOM 528 C C . GLY A 1 68 ? -0.288 -1.033 -7.505 1.00 98.25 68 GLY A C 1
ATOM 529 O O . GLY A 1 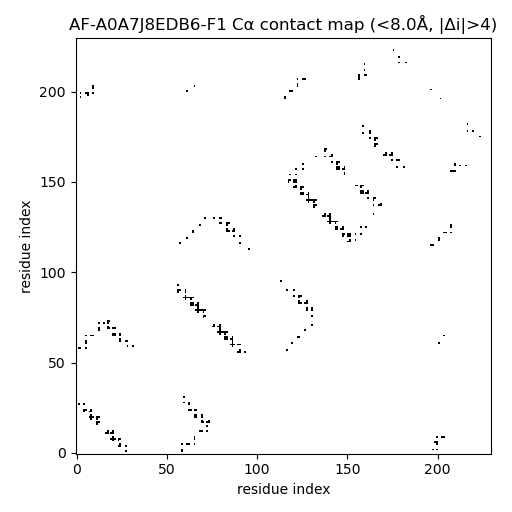68 ? -1.434 -1.426 -7.708 1.00 98.25 68 GLY A O 1
ATOM 530 N N . HIS A 1 69 ? 0.051 0.257 -7.596 1.00 98.19 69 HIS A N 1
ATOM 531 C CA . HIS A 1 69 ? -0.924 1.315 -7.896 1.00 98.19 69 HIS A CA 1
ATOM 532 C C . HIS A 1 69 ? -1.603 1.152 -9.263 1.00 98.19 69 HIS A C 1
ATOM 534 O O . HIS A 1 69 ? -2.810 1.364 -9.373 1.00 98.19 69 HIS A O 1
ATOM 540 N N . ALA A 1 70 ? -0.873 0.722 -10.295 1.00 98.31 70 ALA A N 1
ATOM 541 C CA . ALA A 1 70 ? -1.472 0.425 -11.593 1.00 98.31 70 ALA A CA 1
ATOM 542 C C . ALA A 1 70 ? -2.510 -0.713 -11.494 1.00 98.31 70 ALA A C 1
ATOM 544 O O . ALA A 1 70 ? -3.593 -0.612 -12.068 1.00 98.31 70 ALA A O 1
ATOM 545 N N . TRP A 1 71 ? -2.239 -1.766 -10.716 1.00 98.44 71 TRP A N 1
ATOM 546 C CA . TRP A 1 71 ? -3.211 -2.839 -10.477 1.00 98.44 71 TRP A CA 1
ATOM 547 C C . TRP A 1 71 ? -4.430 -2.394 -9.664 1.00 98.44 71 TRP A C 1
ATOM 549 O O . TRP A 1 71 ? -5.531 -2.873 -9.943 1.00 98.44 71 TRP A O 1
ATOM 559 N N . VAL A 1 72 ? -4.262 -1.468 -8.710 1.00 97.81 72 VAL A N 1
ATOM 560 C CA . VAL A 1 72 ? -5.390 -0.828 -8.005 1.00 97.81 72 VAL A CA 1
ATOM 561 C C . VAL A 1 72 ? -6.301 -0.129 -9.011 1.00 97.81 72 VAL A C 1
ATOM 563 O O . VAL A 1 72 ? -7.506 -0.365 -9.033 1.00 97.81 72 VAL A O 1
ATOM 566 N N . GLN A 1 73 ? -5.720 0.666 -9.909 1.00 96.94 73 GLN A N 1
ATOM 567 C CA . GLN A 1 73 ? -6.457 1.394 -10.940 1.00 96.94 73 GLN A CA 1
ATOM 568 C C . GLN A 1 73 ? -7.162 0.470 -11.949 1.00 96.94 73 GLN A C 1
ATOM 570 O O . GLN A 1 73 ? -8.231 0.810 -12.453 1.00 96.94 73 GLN A O 1
ATOM 575 N N . LEU A 1 74 ? -6.596 -0.709 -12.223 1.00 97.56 74 LEU A N 1
ATOM 576 C CA . LEU A 1 74 ? -7.224 -1.755 -13.041 1.00 97.56 74 LEU A CA 1
ATOM 577 C C . LEU A 1 74 ? -8.283 -2.576 -12.281 1.00 97.56 74 LEU A C 1
ATOM 579 O O . LEU A 1 74 ? -8.925 -3.439 -12.880 1.00 97.56 74 LEU A O 1
ATOM 583 N N . GLY A 1 75 ? -8.470 -2.343 -10.979 1.00 96.75 75 GLY A N 1
ATOM 584 C CA . GLY A 1 75 ? -9.446 -3.059 -10.159 1.00 96.75 75 GLY A CA 1
ATOM 585 C C . GLY A 1 75 ? -9.061 -4.509 -9.861 1.00 96.75 75 GLY A C 1
ATOM 586 O O . GLY A 1 75 ? -9.943 -5.348 -9.669 1.00 96.75 75 GLY A O 1
ATOM 587 N N . VAL A 1 76 ? -7.760 -4.832 -9.824 1.00 97.50 76 VAL A N 1
ATOM 588 C CA . VAL A 1 76 ? -7.262 -6.189 -9.536 1.00 97.50 76 VAL A CA 1
ATOM 589 C C . VAL A 1 76 ? -6.515 -6.230 -8.190 1.00 97.50 76 VAL A C 1
ATOM 591 O O . VAL A 1 76 ? -5.284 -6.336 -8.148 1.00 97.50 76 VAL A O 1
ATOM 594 N N . PRO A 1 77 ? -7.237 -6.210 -7.049 1.00 95.12 77 PRO A N 1
ATOM 595 C CA . PRO A 1 77 ? -6.647 -5.982 -5.723 1.00 95.12 77 PRO A CA 1
ATOM 596 C C . PRO A 1 77 ? -5.651 -7.071 -5.305 1.00 95.12 77 PRO A C 1
ATOM 598 O O . PRO A 1 77 ? -4.645 -6.803 -4.654 1.00 95.12 77 PRO A O 1
ATOM 601 N N . LYS A 1 78 ? -5.867 -8.325 -5.725 1.00 96.88 78 LYS A N 1
ATOM 602 C CA . LYS A 1 78 ? -4.939 -9.431 -5.421 1.00 96.88 78 LYS A CA 1
ATOM 603 C C . LYS A 1 78 ? -3.550 -9.206 -6.022 1.00 96.88 78 LYS A C 1
ATOM 605 O O . LYS A 1 78 ? -2.552 -9.542 -5.387 1.00 96.88 78 LYS A O 1
ATOM 610 N N . GLN A 1 79 ? -3.491 -8.663 -7.239 1.00 97.81 79 GLN A N 1
ATOM 611 C CA . GLN A 1 79 ? -2.224 -8.343 -7.891 1.00 97.81 79 GLN A CA 1
ATOM 612 C C . GLN A 1 79 ? -1.594 -7.110 -7.248 1.00 97.81 79 GLN A C 1
ATOM 614 O O . GLN A 1 79 ? -0.415 -7.164 -6.914 1.00 97.81 79 GLN A O 1
ATOM 619 N N . ALA A 1 80 ? -2.386 -6.075 -6.947 1.00 98.06 80 ALA A N 1
ATOM 620 C CA . ALA A 1 80 ? -1.908 -4.897 -6.225 1.00 98.06 80 ALA A CA 1
ATOM 621 C C . ALA A 1 80 ? -1.223 -5.267 -4.897 1.00 98.06 80 ALA A C 1
ATOM 623 O O . ALA A 1 80 ? -0.057 -4.941 -4.675 1.00 98.06 80 ALA A O 1
ATOM 624 N N . ILE A 1 81 ? -1.899 -6.059 -4.058 1.00 98.12 81 ILE A N 1
ATOM 625 C CA . ILE A 1 81 ? -1.369 -6.564 -2.782 1.00 98.12 81 ILE A CA 1
ATOM 626 C C . ILE A 1 81 ? -0.073 -7.362 -2.977 1.00 98.12 81 ILE A C 1
ATOM 628 O O . ILE A 1 81 ? 0.858 -7.239 -2.171 1.00 98.12 81 ILE A O 1
ATOM 632 N N . SER A 1 82 ? -0.009 -8.199 -4.017 1.00 97.88 82 SER A N 1
ATOM 633 C CA . SER A 1 82 ? 1.187 -8.983 -4.338 1.00 97.88 82 SER A CA 1
ATOM 634 C C . SER A 1 82 ? 2.372 -8.073 -4.667 1.00 97.88 82 SER A C 1
ATOM 636 O O . SER A 1 82 ? 3.455 -8.275 -4.118 1.00 97.88 82 SER A O 1
ATOM 638 N N . GLU A 1 83 ? 2.180 -7.055 -5.509 1.00 97.94 83 GLU A N 1
ATOM 639 C CA . GLU A 1 83 ? 3.259 -6.134 -5.884 1.00 97.94 83 GLU A CA 1
ATOM 640 C C . GLU A 1 83 ? 3.702 -5.249 -4.709 1.00 97.94 83 GLU A C 1
ATOM 642 O O . GLU A 1 83 ? 4.901 -5.145 -4.439 1.00 97.94 83 GLU A O 1
ATOM 647 N N . PHE A 1 84 ? 2.771 -4.721 -3.904 1.00 98.12 84 PHE A N 1
ATOM 648 C CA . PHE A 1 84 ? 3.137 -4.003 -2.676 1.00 98.12 84 PHE A CA 1
ATOM 649 C C . PHE A 1 84 ? 3.915 -4.890 -1.695 1.00 98.12 84 PHE A C 1
ATOM 651 O O . PHE A 1 84 ? 4.855 -4.436 -1.044 1.00 98.12 84 PHE A O 1
ATOM 658 N N . SER A 1 85 ? 3.578 -6.177 -1.609 1.00 97.12 85 SER A N 1
ATOM 659 C CA . SER A 1 85 ? 4.304 -7.115 -0.747 1.00 97.12 85 SER A CA 1
ATOM 660 C C . SER A 1 85 ? 5.728 -7.382 -1.244 1.00 97.12 85 SER A C 1
ATOM 662 O O . SER A 1 85 ? 6.645 -7.407 -0.424 1.00 97.12 85 SER A O 1
ATOM 664 N N . ARG A 1 86 ? 5.940 -7.506 -2.563 1.00 95.06 86 ARG A N 1
ATOM 665 C CA . ARG A 1 86 ? 7.289 -7.611 -3.154 1.00 95.06 86 ARG A CA 1
ATOM 666 C C . ARG A 1 86 ? 8.119 -6.357 -2.903 1.00 95.06 86 ARG A C 1
ATOM 668 O O . ARG A 1 86 ? 9.297 -6.466 -2.568 1.00 95.06 86 ARG A O 1
ATOM 675 N N . CYS A 1 87 ? 7.500 -5.180 -3.015 1.00 95.25 87 CYS A N 1
ATOM 676 C CA . CYS A 1 87 ? 8.126 -3.909 -2.659 1.00 95.25 87 CYS A CA 1
ATOM 677 C C . CYS A 1 87 ? 8.636 -3.940 -1.208 1.00 95.25 87 CYS A C 1
ATOM 679 O O . CYS A 1 87 ? 9.824 -3.742 -0.958 1.00 95.25 87 CYS A O 1
ATOM 681 N N . LEU A 1 88 ? 7.774 -4.289 -0.249 1.00 94.00 88 LEU A N 1
ATOM 682 C CA . LEU A 1 88 ? 8.137 -4.337 1.171 1.00 94.00 88 LEU A CA 1
ATOM 683 C C . LEU A 1 88 ? 9.207 -5.388 1.488 1.00 94.00 88 LEU A C 1
ATOM 685 O O . LEU A 1 88 ? 10.117 -5.112 2.269 1.00 94.00 88 LEU A O 1
ATOM 689 N N . GLU A 1 89 ? 9.137 -6.571 0.874 1.00 92.12 89 GLU A N 1
ATOM 690 C CA . GLU A 1 89 ? 10.142 -7.627 1.048 1.00 92.12 89 GLU A CA 1
ATOM 691 C C . GLU A 1 89 ? 11.548 -7.131 0.688 1.00 92.12 89 GLU A C 1
ATOM 693 O O . GLU A 1 89 ? 12.510 -7.407 1.407 1.00 92.12 89 GLU A O 1
ATOM 698 N N . LEU A 1 90 ? 11.673 -6.369 -0.400 1.00 89.44 90 LEU A N 1
ATOM 699 C CA . LEU A 1 90 ? 12.943 -5.772 -0.800 1.00 89.44 90 LEU A CA 1
ATOM 700 C C . LEU A 1 90 ? 13.361 -4.653 0.152 1.00 89.44 90 LEU A C 1
ATOM 702 O O . LEU A 1 90 ? 14.498 -4.648 0.623 1.00 89.44 90 LEU A O 1
ATOM 706 N N . LEU A 1 91 ? 12.448 -3.746 0.499 1.00 89.38 91 LEU A N 1
ATOM 707 C CA . LEU A 1 91 ? 12.766 -2.601 1.350 1.00 89.38 91 LEU A CA 1
ATOM 708 C C . LEU A 1 91 ? 13.194 -3.000 2.761 1.00 89.38 91 LEU A C 1
ATOM 710 O O . LEU A 1 91 ? 14.069 -2.348 3.324 1.00 89.38 91 LEU A O 1
ATOM 714 N N . PHE A 1 92 ? 12.616 -4.045 3.354 1.00 85.31 92 PHE A N 1
ATOM 715 C CA . PHE A 1 92 ? 13.021 -4.511 4.687 1.00 85.31 92 PHE A CA 1
ATOM 716 C C . PHE A 1 92 ? 14.315 -5.330 4.680 1.00 85.31 92 PHE A C 1
ATOM 718 O O . PHE A 1 92 ? 14.955 -5.459 5.720 1.00 85.31 92 PHE A O 1
ATOM 725 N N . ARG A 1 93 ? 14.742 -5.838 3.519 1.00 81.69 93 ARG A N 1
ATOM 726 C CA . ARG A 1 93 ? 16.069 -6.452 3.356 1.00 81.69 93 ARG A CA 1
ATOM 727 C C . ARG A 1 93 ? 17.189 -5.424 3.246 1.00 81.69 93 ARG A C 1
ATOM 729 O O . ARG A 1 93 ? 18.332 -5.754 3.552 1.00 81.69 93 ARG A O 1
ATOM 736 N N . VAL A 1 94 ? 16.881 -4.198 2.821 1.00 72.56 94 VAL A N 1
ATOM 737 C CA . VAL A 1 94 ? 17.846 -3.094 2.798 1.00 72.56 94 VAL A CA 1
ATOM 738 C C . VAL A 1 94 ? 18.101 -2.642 4.235 1.00 72.56 94 VAL A C 1
ATOM 740 O O . VAL A 1 94 ? 17.313 -1.895 4.821 1.00 72.56 94 VAL A O 1
ATOM 743 N N . THR A 1 95 ? 19.201 -3.109 4.821 1.00 59.09 95 THR A N 1
ATOM 744 C CA . THR A 1 95 ? 19.684 -2.589 6.102 1.00 59.09 95 THR A CA 1
ATOM 745 C C . THR A 1 95 ? 20.171 -1.156 5.889 1.00 59.09 95 THR A C 1
ATOM 747 O O . THR A 1 95 ? 21.018 -0.954 5.009 1.00 59.09 95 THR A O 1
ATOM 750 N N . PRO A 1 96 ? 19.671 -0.163 6.651 1.00 57.78 96 PRO A N 1
ATOM 751 C CA . PRO A 1 96 ? 20.289 1.156 6.652 1.00 57.78 96 PRO A CA 1
ATOM 752 C C . PRO A 1 96 ? 21.761 0.978 7.018 1.00 57.78 96 PRO A C 1
ATOM 754 O O . PRO A 1 96 ? 22.108 0.119 7.831 1.00 57.78 96 PRO A O 1
ATOM 757 N N . LYS A 1 97 ? 22.638 1.719 6.345 1.00 52.72 97 LYS A N 1
ATOM 758 C CA . LYS A 1 97 ? 24.080 1.596 6.553 1.00 52.72 97 LYS A CA 1
ATOM 759 C C . LYS A 1 97 ? 24.354 1.917 8.025 1.00 52.72 97 LYS A C 1
ATOM 761 O O . LYS A 1 97 ? 24.045 3.029 8.452 1.00 52.72 97 LYS A O 1
ATOM 766 N N . ASP A 1 98 ? 24.877 0.957 8.790 1.00 42.38 98 ASP A N 1
ATOM 767 C CA . ASP A 1 98 ? 25.226 1.190 10.192 1.00 42.38 98 ASP A CA 1
ATOM 768 C C . ASP A 1 98 ? 26.102 2.442 10.265 1.00 42.38 98 ASP A C 1
ATOM 770 O O . ASP A 1 98 ? 27.135 2.543 9.593 1.00 42.38 98 ASP A O 1
ATOM 774 N N . LYS A 1 99 ? 25.651 3.431 11.043 1.00 43.22 99 LYS A N 1
ATOM 775 C CA . LYS A 1 99 ? 26.437 4.621 11.365 1.00 43.22 99 LYS A CA 1
ATOM 776 C C . LYS A 1 99 ? 27.570 4.189 12.295 1.00 43.22 99 LYS A C 1
ATOM 778 O O . LYS A 1 99 ? 27.521 4.450 13.495 1.00 43.22 99 LYS A O 1
ATOM 783 N N . GLU A 1 100 ? 28.581 3.509 11.761 1.00 38.59 100 GLU A N 1
ATOM 784 C CA . GLU A 1 100 ? 29.854 3.381 12.458 1.00 38.59 100 GLU A CA 1
ATOM 785 C C . GLU A 1 100 ? 30.410 4.793 12.664 1.00 38.59 100 GLU A C 1
ATOM 787 O O . GLU A 1 100 ? 30.619 5.561 11.722 1.00 38.59 100 GLU A O 1
ATOM 792 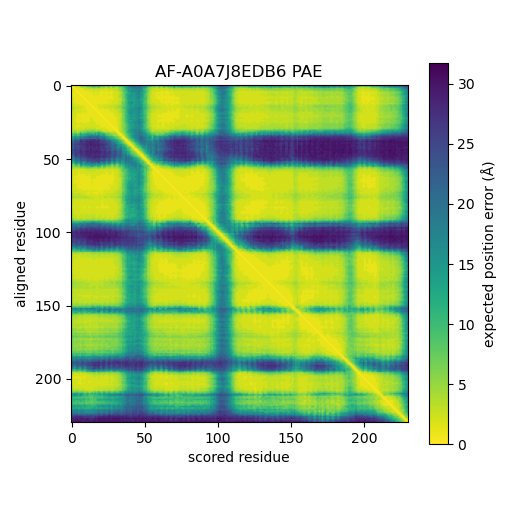N N . GLN A 1 101 ? 30.556 5.153 13.938 1.00 43.22 101 GLN A N 1
ATOM 793 C CA . GLN A 1 101 ? 31.090 6.423 14.406 1.00 43.22 101 GLN A CA 1
ATOM 794 C C . GLN A 1 101 ? 32.524 6.605 13.887 1.00 43.22 101 GLN A C 1
ATOM 796 O O . GLN A 1 101 ? 33.476 6.075 14.451 1.00 43.22 101 GLN A O 1
ATOM 801 N N . GLY A 1 102 ? 32.674 7.385 12.819 1.00 36.75 102 GLY A N 1
ATOM 802 C CA . GLY A 1 102 ? 33.939 7.961 12.366 1.00 36.75 102 GLY A CA 1
ATOM 803 C C . GLY A 1 102 ? 33.828 9.489 12.348 1.00 36.75 102 GLY A C 1
ATOM 804 O O . GLY A 1 102 ? 32.750 10.010 12.046 1.00 36.75 102 GLY A O 1
ATOM 805 N N . PRO A 1 103 ? 34.889 10.235 12.705 1.00 40.22 103 PRO A N 1
ATOM 806 C CA . PRO A 1 103 ? 34.787 11.671 12.898 1.00 40.22 103 PRO A CA 1
ATOM 807 C C . PRO A 1 103 ? 34.601 12.384 11.553 1.00 40.22 103 PRO A C 1
ATOM 809 O O . PRO A 1 103 ? 35.433 12.272 10.659 1.00 40.22 103 PRO A O 1
ATOM 812 N N . ALA A 1 104 ? 33.496 13.126 11.461 1.00 46.12 104 ALA A N 1
ATOM 813 C CA . ALA A 1 104 ? 33.269 14.272 10.584 1.00 46.12 104 ALA A CA 1
ATOM 814 C C . ALA A 1 104 ? 33.810 14.158 9.145 1.00 46.12 104 ALA A C 1
ATOM 816 O O . ALA A 1 104 ? 34.822 14.760 8.791 1.00 46.12 104 ALA A O 1
ATOM 817 N N . SER A 1 105 ? 33.050 13.501 8.268 1.00 39.75 105 SER A N 1
ATOM 818 C CA . SER A 1 105 ? 33.047 13.865 6.850 1.00 39.75 105 SER A CA 1
ATOM 819 C C . SER A 1 105 ? 31.635 14.271 6.446 1.00 39.75 105 SER A C 1
ATOM 821 O O . SER A 1 105 ? 30.726 13.441 6.457 1.00 39.75 105 SER A O 1
ATOM 823 N N . ASN A 1 106 ? 31.467 15.550 6.108 1.00 42.25 106 ASN A N 1
ATOM 824 C CA . ASN A 1 106 ? 30.262 16.117 5.507 1.00 42.25 106 ASN A CA 1
ATOM 825 C C . ASN A 1 106 ? 29.718 15.179 4.419 1.00 42.25 106 ASN A C 1
ATOM 827 O O . ASN A 1 106 ? 30.382 14.946 3.410 1.00 42.25 106 ASN A O 1
ATOM 831 N N . CYS A 1 107 ? 28.530 14.619 4.633 1.00 35.69 107 CYS A N 1
ATOM 832 C CA . CYS A 1 107 ? 27.857 13.748 3.674 1.00 35.69 107 CYS A CA 1
ATOM 833 C C . CYS A 1 107 ? 26.363 14.076 3.671 1.00 35.69 107 CYS A C 1
ATOM 835 O O . CYS A 1 107 ? 25.563 13.373 4.280 1.00 35.69 107 CYS A O 1
ATOM 837 N N . GLU A 1 108 ? 25.983 15.130 2.948 1.00 38.75 108 GLU A N 1
ATOM 838 C CA . GLU A 1 108 ? 24.571 15.442 2.672 1.00 38.75 108 GLU A CA 1
ATOM 839 C C . GLU A 1 108 ? 23.881 14.342 1.838 1.00 38.75 108 GLU A C 1
ATOM 841 O O . GLU A 1 108 ? 22.667 14.181 1.888 1.00 38.75 108 GLU A O 1
ATOM 846 N N . GLN A 1 109 ? 24.655 13.497 1.146 1.00 39.72 109 GLN A N 1
ATOM 847 C CA . GLN A 1 109 ? 24.138 12.412 0.305 1.00 39.72 109 GLN A CA 1
ATOM 848 C C . GLN A 1 109 ? 23.668 11.162 1.076 1.00 39.72 109 GLN A C 1
ATOM 850 O O . GLN A 1 109 ? 23.028 10.292 0.493 1.00 39.72 109 GLN A O 1
ATOM 855 N N . GLY A 1 110 ? 24.024 11.023 2.360 1.00 38.41 110 GLY A N 1
ATOM 856 C CA . GLY A 1 110 ? 23.629 9.865 3.173 1.00 38.41 110 GLY A CA 1
ATOM 857 C C . GLY A 1 110 ? 22.193 9.969 3.691 1.00 38.41 110 GLY A C 1
ATOM 858 O O . GLY A 1 110 ? 21.434 9.006 3.602 1.00 38.41 110 GLY A O 1
ATOM 859 N N . CYS A 1 111 ? 21.808 11.156 4.171 1.00 49.88 111 CYS A N 1
ATOM 860 C CA . CYS A 1 111 ? 20.510 11.395 4.808 1.00 49.88 111 CYS A CA 1
ATOM 861 C C . CYS A 1 111 ? 19.324 11.262 3.840 1.00 49.88 111 CYS A C 1
ATOM 863 O O . CYS A 1 111 ? 18.310 10.671 4.198 1.00 49.88 111 CYS A O 1
ATOM 865 N N . THR A 1 112 ? 19.470 11.716 2.592 1.00 57.12 112 THR A N 1
ATOM 866 C CA . THR A 1 112 ? 18.379 11.699 1.599 1.00 57.12 112 THR A CA 1
ATOM 867 C C . THR A 1 112 ? 17.972 10.283 1.182 1.00 57.12 112 THR A C 1
ATOM 869 O O . THR A 1 112 ? 16.798 10.016 0.917 1.00 57.12 112 THR A O 1
ATOM 872 N N . SER A 1 113 ? 18.925 9.343 1.161 1.00 66.19 113 SER A N 1
ATOM 873 C CA . SER A 1 113 ? 18.660 7.943 0.810 1.00 66.19 113 SER A CA 1
ATOM 874 C C . SER A 1 113 ? 17.897 7.187 1.904 1.00 66.19 113 SER A C 1
ATOM 876 O O . SER A 1 113 ? 16.995 6.409 1.587 1.00 66.19 113 SER A O 1
ATOM 878 N N . ASP A 1 114 ? 18.193 7.468 3.177 1.00 77.75 114 ASP A N 1
ATOM 879 C CA . ASP A 1 114 ? 17.506 6.865 4.324 1.00 77.75 114 ASP A CA 1
ATOM 880 C C . ASP A 1 114 ? 16.069 7.395 4.453 1.00 77.75 114 ASP A C 1
ATOM 882 O O . ASP A 1 114 ? 15.142 6.622 4.700 1.00 77.75 114 ASP A O 1
ATOM 886 N N . GLU A 1 115 ? 15.861 8.691 4.217 1.00 81.25 115 GLU A N 1
ATOM 887 C CA . GLU A 1 115 ? 14.531 9.313 4.198 1.00 81.25 115 GLU A CA 1
ATOM 888 C C . GLU A 1 115 ? 13.682 8.789 3.036 1.00 81.25 115 GLU A C 1
ATOM 890 O O . GLU A 1 115 ? 12.545 8.365 3.242 1.00 81.25 115 GLU A O 1
ATOM 895 N N . THR A 1 116 ? 14.246 8.719 1.825 1.00 85.12 116 THR A N 1
ATOM 896 C CA . THR A 1 116 ? 13.563 8.138 0.656 1.00 85.12 116 THR A CA 1
ATOM 897 C C . THR A 1 116 ? 13.175 6.682 0.918 1.00 85.12 116 THR A C 1
ATOM 899 O O . THR A 1 116 ? 12.064 6.266 0.595 1.00 85.12 116 THR A O 1
ATOM 902 N N . LEU A 1 117 ? 14.057 5.903 1.555 1.00 88.38 117 LEU A N 1
ATOM 903 C CA . LEU A 1 117 ? 13.780 4.524 1.956 1.00 88.38 117 LEU A CA 1
ATOM 904 C C . LEU A 1 117 ? 12.622 4.438 2.965 1.00 88.38 117 LEU A C 1
ATOM 906 O O . LEU A 1 117 ? 11.747 3.584 2.818 1.00 88.38 117 LEU A O 1
ATOM 910 N N . GLN A 1 118 ? 12.597 5.305 3.982 1.00 89.56 118 GLN A N 1
ATOM 911 C CA . GLN A 1 118 ? 11.513 5.360 4.970 1.00 89.56 118 GLN A CA 1
ATOM 912 C C . GLN A 1 118 ? 10.178 5.769 4.339 1.00 89.56 118 GLN A C 1
ATOM 914 O O . GLN A 1 118 ? 9.166 5.114 4.588 1.00 89.56 118 GLN A O 1
ATOM 919 N N . GLN A 1 119 ? 10.179 6.791 3.483 1.00 90.69 119 GLN A N 1
ATOM 920 C CA . GLN A 1 119 ? 8.987 7.252 2.771 1.00 90.69 119 GLN A CA 1
ATOM 921 C C . GLN A 1 119 ? 8.459 6.188 1.807 1.00 90.69 119 GLN A C 1
ATOM 923 O O . GLN A 1 119 ? 7.256 5.952 1.749 1.00 90.69 119 GLN A O 1
ATOM 928 N N . LEU A 1 120 ? 9.343 5.474 1.108 1.00 92.00 120 LEU A N 1
ATOM 929 C CA . LEU A 1 120 ? 8.949 4.393 0.209 1.00 92.00 120 LEU A CA 1
ATOM 930 C C . LEU A 1 120 ? 8.355 3.197 0.973 1.00 92.00 120 LEU A C 1
ATOM 932 O O . LEU A 1 120 ? 7.359 2.620 0.536 1.00 92.00 120 LEU A O 1
ATOM 936 N N . ARG A 1 121 ? 8.911 2.856 2.147 1.00 93.62 121 ARG A N 1
ATOM 937 C CA . ARG A 1 121 ? 8.319 1.852 3.052 1.00 93.62 121 ARG A CA 1
ATOM 938 C C . ARG A 1 121 ? 6.936 2.285 3.530 1.00 93.62 121 ARG A C 1
ATOM 940 O O . ARG A 1 121 ? 6.013 1.478 3.479 1.00 93.62 121 ARG A O 1
ATOM 947 N N . ALA A 1 122 ? 6.792 3.537 3.964 1.00 94.19 122 ALA A N 1
ATOM 948 C CA . ALA A 1 122 ? 5.511 4.081 4.399 1.00 94.19 122 ALA A CA 1
ATOM 949 C C . ALA A 1 122 ? 4.479 4.048 3.264 1.00 94.19 122 ALA A C 1
ATOM 951 O O . ALA A 1 122 ? 3.390 3.513 3.448 1.00 94.19 122 ALA A O 1
ATOM 952 N N . ALA A 1 123 ? 4.844 4.508 2.065 1.00 95.19 123 ALA A N 1
ATOM 953 C CA . ALA A 1 123 ? 3.965 4.490 0.901 1.00 95.19 123 ALA A CA 1
ATOM 954 C C . ALA A 1 123 ? 3.492 3.072 0.552 1.00 95.19 123 ALA A C 1
ATOM 956 O O . ALA A 1 123 ? 2.300 2.855 0.340 1.00 95.19 123 ALA A O 1
ATOM 957 N N . ALA A 1 124 ? 4.394 2.087 0.554 1.00 96.94 124 ALA A N 1
ATOM 958 C CA . ALA A 1 124 ? 4.042 0.697 0.275 1.00 96.94 124 ALA A CA 1
ATOM 959 C C . ALA A 1 124 ? 3.158 0.069 1.368 1.00 96.94 124 ALA A C 1
ATOM 961 O O . ALA A 1 124 ? 2.222 -0.664 1.043 1.00 96.94 124 ALA A O 1
ATOM 962 N N . LEU A 1 125 ? 3.414 0.369 2.648 1.00 97.50 125 LEU A N 1
ATOM 963 C CA . LEU A 1 125 ? 2.584 -0.096 3.766 1.00 97.50 125 LEU A CA 1
ATOM 964 C C . LEU A 1 125 ? 1.185 0.516 3.720 1.00 97.50 125 LEU A C 1
ATOM 966 O O . LEU A 1 125 ? 0.205 -0.217 3.798 1.00 97.50 125 LEU A O 1
ATOM 970 N N . ILE A 1 126 ? 1.081 1.836 3.547 1.00 96.88 126 ILE A N 1
ATOM 971 C CA . ILE A 1 126 ? -0.210 2.524 3.478 1.00 96.88 126 ILE A CA 1
ATOM 972 C C . ILE A 1 126 ? -1.007 2.023 2.271 1.00 96.88 126 ILE A C 1
ATOM 974 O O . ILE A 1 126 ? -2.167 1.656 2.428 1.00 96.88 126 ILE A O 1
ATOM 978 N N . SER A 1 127 ? -0.383 1.929 1.092 1.00 97.75 127 SER A N 1
ATOM 979 C CA . SER A 1 127 ? -1.064 1.469 -0.127 1.00 97.75 127 SER A CA 1
ATOM 980 C C . SER A 1 127 ? -1.599 0.047 0.020 1.00 97.75 127 SER A C 1
ATOM 982 O O . SER A 1 127 ? -2.753 -0.220 -0.303 1.00 97.75 127 SER A O 1
ATOM 984 N N . ARG A 1 128 ? -0.803 -0.872 0.584 1.00 98.25 128 ARG A N 1
ATOM 985 C CA . ARG A 1 128 ? -1.273 -2.235 0.860 1.00 98.25 128 ARG A CA 1
ATOM 986 C C . ARG A 1 128 ? -2.365 -2.263 1.931 1.00 98.25 128 ARG A C 1
ATOM 988 O O . ARG A 1 128 ? -3.330 -3.011 1.790 1.00 98.25 128 ARG A O 1
ATOM 995 N N . GLY A 1 129 ? -2.230 -1.438 2.968 1.00 97.75 129 GLY A N 1
ATOM 996 C CA . GLY A 1 129 ? -3.230 -1.265 4.016 1.00 97.75 129 GLY A CA 1
ATOM 997 C C . GLY A 1 129 ? -4.585 -0.835 3.457 1.00 97.75 129 GLY A C 1
ATOM 998 O O . GLY A 1 129 ? -5.599 -1.436 3.802 1.00 97.75 129 GLY A O 1
ATOM 999 N N . LEU A 1 130 ? -4.605 0.129 2.535 1.00 97.12 130 LEU A N 1
ATOM 1000 C CA . LEU A 1 130 ? -5.822 0.583 1.854 1.00 97.12 130 LEU A CA 1
ATOM 1001 C C . LEU A 1 130 ? -6.500 -0.544 1.064 1.00 97.12 130 LEU A C 1
ATOM 1003 O O . LEU A 1 130 ? -7.712 -0.727 1.182 1.00 97.12 130 LEU A O 1
ATOM 1007 N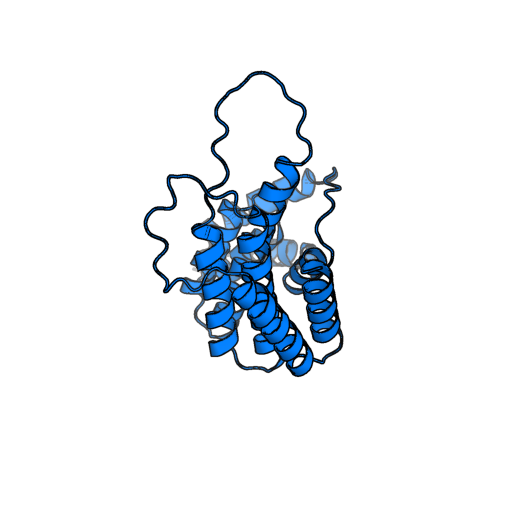 N . GLU A 1 131 ? -5.729 -1.368 0.351 1.00 98.06 131 GLU A N 1
ATOM 1008 C CA . GLU A 1 131 ? -6.272 -2.541 -0.349 1.00 98.06 131 GLU A CA 1
ATOM 1009 C C . GLU A 1 131 ? -6.860 -3.585 0.613 1.00 98.06 131 GLU A C 1
ATOM 1011 O O . GLU A 1 131 ? -7.878 -4.223 0.316 1.00 98.06 131 GLU A O 1
ATOM 1016 N N . TRP A 1 132 ? -6.262 -3.754 1.798 1.00 97.88 132 TRP A N 1
ATOM 1017 C CA . TRP A 1 132 ? -6.833 -4.604 2.842 1.00 97.88 132 TRP A CA 1
ATOM 1018 C C . TRP A 1 132 ? -8.153 -4.051 3.377 1.00 97.88 132 TRP A C 1
ATOM 1020 O O . TRP A 1 132 ? -9.102 -4.826 3.497 1.00 97.88 132 TRP A O 1
ATOM 1030 N N . VAL A 1 133 ? -8.238 -2.742 3.638 1.00 96.62 133 VAL A N 1
ATOM 1031 C CA . VAL A 1 133 ? -9.480 -2.070 4.067 1.00 96.62 133 VAL A CA 1
ATOM 1032 C C . VAL A 1 133 ? -10.579 -2.234 3.016 1.00 96.62 133 VAL A C 1
ATOM 1034 O O . VAL A 1 133 ? -11.709 -2.599 3.353 1.00 96.62 133 VAL A O 1
ATOM 1037 N N . ALA A 1 134 ? -10.251 -2.016 1.738 1.00 95.25 134 ALA A N 1
ATOM 1038 C CA . ALA A 1 134 ? -11.177 -2.197 0.619 1.00 95.25 134 ALA A CA 1
ATOM 1039 C C . ALA A 1 134 ? -11.662 -3.653 0.497 1.00 95.25 134 ALA A C 1
ATOM 1041 O O . ALA A 1 134 ? -12.805 -3.910 0.125 1.00 95.25 134 ALA A O 1
ATOM 1042 N N . SER A 1 135 ? -10.815 -4.611 0.880 1.00 94.81 135 SER A N 1
ATOM 1043 C CA . SER A 1 135 ? -11.136 -6.041 0.918 1.00 94.81 135 SER A CA 1
ATOM 1044 C C . SER A 1 135 ? -11.807 -6.502 2.226 1.00 94.81 135 SER A C 1
ATOM 1046 O O . SER A 1 135 ? -11.976 -7.708 2.417 1.00 94.81 135 SER A O 1
ATOM 1048 N N . GLY A 1 136 ? -12.133 -5.591 3.152 1.00 94.88 136 GLY A N 1
ATOM 1049 C CA . GLY A 1 136 ? -12.737 -5.904 4.456 1.00 94.88 136 GLY A CA 1
ATOM 1050 C C . GLY A 1 136 ? -11.800 -6.601 5.454 1.00 94.88 136 GLY A C 1
ATOM 1051 O O . GLY A 1 136 ? -12.252 -7.166 6.447 1.00 94.88 136 GLY A O 1
ATOM 1052 N N . GLN A 1 137 ? -10.490 -6.596 5.204 1.00 96.69 137 GLN A N 1
ATOM 1053 C CA . GLN A 1 137 ? -9.467 -7.220 6.049 1.00 96.69 137 GLN A CA 1
ATOM 1054 C C . GLN A 1 137 ? -8.826 -6.190 6.990 1.00 96.69 137 GLN A C 1
ATOM 1056 O O . GLN A 1 137 ? -7.604 -6.028 7.025 1.00 96.69 137 GLN A O 1
ATOM 1061 N N . ASP A 1 138 ? -9.659 -5.513 7.781 1.00 96.25 138 ASP A N 1
ATOM 1062 C CA . ASP A 1 138 ? -9.267 -4.368 8.616 1.00 96.25 138 ASP A CA 1
ATOM 1063 C C . ASP A 1 138 ? -8.161 -4.712 9.637 1.00 96.25 138 ASP A C 1
ATOM 1065 O O . ASP A 1 138 ? -7.319 -3.877 9.956 1.00 96.25 138 ASP A O 1
ATOM 1069 N N . THR A 1 139 ? -8.075 -5.965 10.098 1.00 96.94 139 THR A N 1
ATOM 1070 C CA . THR A 1 139 ? -7.003 -6.419 11.005 1.00 96.94 139 THR A CA 1
ATOM 1071 C C . THR A 1 139 ? -5.626 -6.483 10.342 1.00 96.94 139 THR A C 1
ATOM 1073 O O . THR A 1 139 ? -4.622 -6.221 11.003 1.00 96.94 139 THR A O 1
ATOM 1076 N N . LYS A 1 140 ? -5.554 -6.804 9.043 1.00 97.50 140 LYS A N 1
ATOM 1077 C CA . LYS A 1 140 ? -4.297 -6.767 8.277 1.00 97.50 140 LYS A CA 1
ATOM 1078 C C . LYS A 1 140 ? -3.911 -5.335 7.942 1.00 97.50 140 LYS A C 1
ATOM 1080 O O . LYS A 1 140 ? -2.751 -4.969 8.100 1.00 97.50 140 LYS A O 1
ATOM 1085 N N . ALA A 1 141 ? -4.894 -4.521 7.557 1.00 97.69 141 ALA A N 1
ATOM 1086 C CA . ALA A 1 141 ? -4.693 -3.097 7.322 1.00 97.69 141 ALA A CA 1
ATOM 1087 C C . ALA A 1 141 ? -4.107 -2.398 8.555 1.00 97.69 141 ALA A C 1
ATOM 1089 O O . ALA A 1 141 ? -3.118 -1.678 8.464 1.00 97.69 141 ALA A O 1
ATOM 1090 N N . LEU A 1 142 ? -4.669 -2.691 9.729 1.00 97.19 142 LEU A N 1
ATOM 1091 C CA . LEU A 1 142 ? -4.207 -2.183 11.014 1.00 97.19 142 LEU A CA 1
ATOM 1092 C C . LEU A 1 142 ? -2.716 -2.465 11.262 1.00 97.19 142 LEU A C 1
ATOM 1094 O O . LEU A 1 142 ? -2.003 -1.579 11.728 1.00 97.19 142 LEU A O 1
ATOM 1098 N N . GLN A 1 143 ? -2.236 -3.675 10.952 1.00 97.12 143 GLN A N 1
ATOM 1099 C CA . GLN A 1 143 ? -0.817 -4.024 11.102 1.00 97.12 143 GLN A CA 1
ATOM 1100 C C . GLN A 1 143 ? 0.067 -3.187 10.172 1.00 97.12 143 GLN A C 1
ATOM 1102 O O . GLN A 1 143 ? 1.094 -2.667 10.611 1.00 97.12 143 GLN A O 1
ATOM 1107 N N . ASP A 1 144 ? -0.354 -3.019 8.917 1.00 97.31 144 ASP A N 1
ATOM 1108 C CA . ASP A 1 144 ? 0.374 -2.224 7.929 1.00 97.31 144 ASP A CA 1
ATOM 1109 C C . ASP A 1 144 ? 0.444 -0.744 8.336 1.00 97.31 144 ASP A C 1
ATOM 1111 O O . ASP A 1 144 ? 1.522 -0.144 8.302 1.00 97.31 144 ASP A O 1
ATOM 1115 N N . PHE A 1 145 ? -0.661 -0.162 8.814 1.00 96.12 145 PHE A N 1
ATOM 1116 C CA . PHE A 1 145 ? -0.683 1.229 9.272 1.00 96.12 145 PHE A CA 1
ATOM 1117 C C . PHE A 1 145 ? 0.143 1.445 10.546 1.00 96.12 145 PHE A C 1
ATOM 1119 O O . PHE A 1 145 ? 0.907 2.408 10.616 1.00 96.12 145 PHE A O 1
ATOM 1126 N N . LEU A 1 146 ? 0.065 0.535 11.525 1.00 94.88 146 LEU A N 1
ATOM 1127 C CA . LEU A 1 146 ? 0.904 0.591 12.729 1.00 94.88 146 LEU A CA 1
ATOM 1128 C C . LEU A 1 146 ? 2.393 0.563 12.375 1.00 94.88 146 LEU A C 1
ATOM 1130 O O . LEU A 1 146 ? 3.166 1.375 12.888 1.00 94.88 146 LEU A O 1
ATOM 1134 N N . LEU A 1 147 ? 2.793 -0.341 11.477 1.00 94.75 147 LEU A N 1
ATOM 1135 C CA . LEU A 1 147 ? 4.178 -0.435 11.033 1.00 94.75 147 LEU A CA 1
ATOM 1136 C C . LEU A 1 147 ? 4.601 0.819 10.259 1.00 94.75 147 LEU A C 1
ATOM 1138 O O . LEU A 1 147 ? 5.717 1.299 10.439 1.00 94.75 147 LEU A O 1
ATOM 1142 N N . SER A 1 148 ? 3.711 1.401 9.452 1.00 93.25 148 SER A N 1
ATOM 1143 C CA . SER A 1 148 ? 4.010 2.628 8.710 1.00 93.25 148 SER A CA 1
ATOM 1144 C C . SER A 1 148 ? 4.297 3.806 9.642 1.00 93.25 148 SER A C 1
ATOM 1146 O O . SER A 1 148 ? 5.265 4.533 9.421 1.00 93.25 148 SER A O 1
ATOM 1148 N N . VAL A 1 149 ? 3.508 3.965 10.712 1.00 90.94 149 VAL A N 1
ATOM 1149 C CA . VAL A 1 149 ? 3.738 4.998 11.739 1.00 90.94 149 VAL A CA 1
ATOM 1150 C C . VAL A 1 149 ? 5.088 4.799 12.435 1.00 90.94 149 VAL A C 1
ATOM 1152 O O . VAL A 1 149 ? 5.777 5.772 12.729 1.00 90.94 149 VAL A O 1
ATOM 1155 N N . GLN A 1 150 ? 5.495 3.551 12.685 1.00 88.88 150 GLN A N 1
ATOM 1156 C CA . GLN A 1 150 ? 6.788 3.246 13.310 1.00 88.88 150 GLN A CA 1
ATOM 1157 C C . GLN A 1 150 ? 7.974 3.517 12.379 1.00 88.88 150 GLN A C 1
ATOM 1159 O O . GLN A 1 150 ? 9.009 4.004 12.829 1.00 88.88 150 GLN A O 1
ATOM 1164 N N . VAL A 1 151 ? 7.835 3.192 11.092 1.00 85.00 151 VAL A N 1
ATOM 1165 C CA . VAL A 1 151 ? 8.913 3.320 10.104 1.00 85.00 151 VAL A CA 1
ATOM 1166 C C . VAL A 1 151 ? 9.157 4.774 9.704 1.00 85.00 151 VAL A C 1
ATOM 1168 O O . VAL A 1 151 ? 10.306 5.146 9.473 1.00 85.00 151 VAL A O 1
ATOM 1171 N N . CYS A 1 152 ? 8.107 5.592 9.618 1.00 79.31 152 CYS A N 1
ATOM 1172 C CA . CYS A 1 152 ? 8.210 6.976 9.171 1.00 79.31 152 CYS A CA 1
ATOM 1173 C C . CYS A 1 152 ? 7.353 7.904 10.039 1.00 79.31 152 CYS A C 1
ATOM 1175 O O . CYS A 1 152 ? 6.224 8.248 9.690 1.00 79.31 152 CYS A O 1
ATOM 1177 N N . LEU A 1 153 ? 7.929 8.366 11.153 1.00 65.75 153 LEU A N 1
ATOM 1178 C CA . LEU A 1 153 ? 7.266 9.283 12.092 1.00 65.75 153 LEU A CA 1
ATOM 1179 C C . LEU A 1 153 ? 6.867 10.630 11.460 1.00 65.75 153 LEU A C 1
ATOM 1181 O O . LEU A 1 153 ? 5.995 11.309 11.994 1.00 65.75 153 LEU A O 1
ATOM 1185 N N . GLY A 1 154 ? 7.498 11.014 10.345 1.00 65.56 154 GLY A N 1
ATOM 1186 C CA . GLY A 1 154 ? 7.196 12.246 9.610 1.00 65.56 154 GLY A CA 1
ATOM 1187 C C . GLY A 1 154 ? 6.021 12.139 8.632 1.00 65.56 154 GLY A C 1
ATOM 1188 O O . GLY A 1 154 ? 5.551 13.164 8.149 1.00 65.56 154 GLY A O 1
ATOM 1189 N N . ASN A 1 155 ? 5.523 10.931 8.334 1.00 69.62 155 ASN A N 1
ATOM 1190 C CA . ASN A 1 155 ? 4.372 10.769 7.447 1.00 69.62 155 ASN A CA 1
ATOM 1191 C C . ASN A 1 155 ? 3.075 10.703 8.271 1.00 69.62 155 ASN A C 1
ATOM 1193 O O . ASN A 1 155 ? 2.682 9.651 8.779 1.00 69.62 155 ASN A O 1
ATOM 1197 N N . GLY A 1 156 ? 2.404 11.852 8.389 1.00 78.75 156 GLY A N 1
ATOM 1198 C CA . GLY A 1 156 ? 1.130 11.966 9.099 1.00 78.75 156 GLY A CA 1
ATOM 1199 C C . GLY A 1 156 ? 0.007 11.100 8.516 1.00 78.75 156 GLY A C 1
ATOM 1200 O O . GLY A 1 156 ? -0.862 10.678 9.277 1.00 78.75 156 GLY A O 1
ATOM 1201 N N . ASP A 1 157 ? 0.037 10.768 7.217 1.00 86.62 157 ASP A N 1
ATOM 1202 C CA . ASP A 1 157 ? -1.041 10.030 6.534 1.00 86.62 157 ASP A CA 1
ATOM 1203 C C . ASP A 1 157 ? -1.285 8.658 7.162 1.00 86.62 157 ASP A C 1
ATOM 1205 O O . ASP A 1 157 ? -2.431 8.273 7.396 1.00 86.62 157 ASP A O 1
ATOM 1209 N N . ALA A 1 158 ? -0.211 7.951 7.526 1.00 90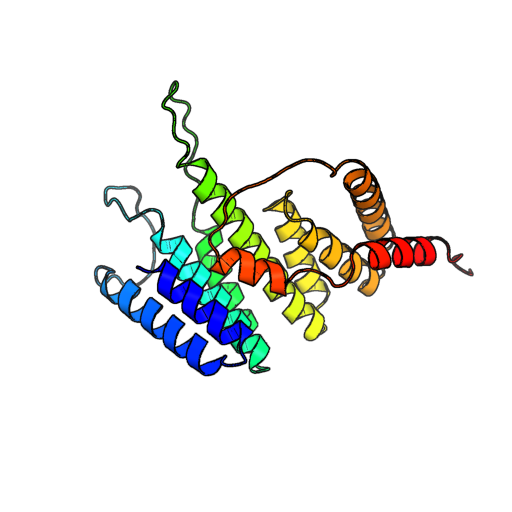.25 158 ALA A N 1
ATOM 1210 C CA . ALA A 1 158 ? -0.301 6.650 8.187 1.00 90.25 158 ALA A CA 1
ATOM 1211 C C . ALA A 1 158 ? -1.125 6.707 9.481 1.00 90.25 158 ALA A C 1
ATOM 1213 O O . ALA A 1 158 ? -1.876 5.781 9.784 1.00 90.25 158 ALA A O 1
ATOM 1214 N N . SER A 1 159 ? -1.000 7.800 10.240 1.00 90.81 159 SER A N 1
ATOM 1215 C CA . SER A 1 159 ? -1.698 7.960 11.516 1.00 90.81 159 SER A CA 1
ATOM 1216 C C . SER A 1 159 ? -3.194 8.214 11.326 1.00 90.81 159 SER A C 1
ATOM 1218 O O . SER A 1 159 ? -3.996 7.735 12.123 1.00 90.81 159 SER A O 1
ATOM 1220 N N . PHE A 1 160 ? -3.583 8.911 10.257 1.00 91.62 160 PHE A N 1
ATOM 1221 C CA . PHE A 1 160 ? -4.992 9.111 9.907 1.00 91.62 160 PHE A CA 1
ATOM 1222 C C . PHE A 1 160 ? -5.651 7.810 9.438 1.00 91.62 160 PHE A C 1
ATOM 1224 O O . PHE A 1 160 ? -6.726 7.461 9.927 1.00 91.62 160 PHE A O 1
ATOM 1231 N N . HIS A 1 161 ? -4.984 7.042 8.571 1.00 93.56 161 HIS A N 1
ATOM 1232 C CA . HIS A 1 161 ? -5.476 5.721 8.151 1.00 93.56 161 HIS A CA 1
ATOM 1233 C C . HIS A 1 161 ? -5.563 4.737 9.322 1.00 93.56 161 HIS A C 1
ATOM 1235 O O . HIS A 1 161 ? -6.533 3.983 9.448 1.00 93.56 161 HIS A O 1
ATOM 1241 N N . LEU A 1 162 ? -4.589 4.788 10.238 1.00 93.88 162 LEU A N 1
ATOM 1242 C CA . LEU A 1 162 ? -4.626 4.033 11.487 1.00 93.88 162 LEU A CA 1
ATOM 1243 C C . LEU A 1 162 ? -5.839 4.422 12.341 1.00 93.88 162 LEU A C 1
ATOM 1245 O O . LEU A 1 162 ? -6.560 3.539 12.803 1.00 93.88 162 LEU A O 1
ATOM 1249 N N . LEU A 1 163 ? -6.093 5.721 12.517 1.00 92.56 163 LEU A N 1
ATOM 1250 C CA . LEU A 1 163 ? -7.229 6.227 13.286 1.00 92.56 163 LEU A CA 1
ATOM 1251 C C . LEU A 1 163 ? -8.566 5.738 12.704 1.00 92.56 163 LEU A C 1
ATOM 1253 O O . LEU A 1 163 ? -9.383 5.176 13.432 1.00 92.56 163 LEU A O 1
ATOM 1257 N N . GLN A 1 164 ? -8.761 5.867 11.389 1.00 91.88 164 GLN A N 1
ATOM 1258 C CA . GLN A 1 164 ? -9.960 5.368 10.706 1.00 91.88 164 GLN A CA 1
ATOM 1259 C C . GLN A 1 164 ? -10.144 3.852 10.880 1.00 91.88 164 GLN A C 1
ATOM 1261 O O . GLN A 1 164 ? -11.255 3.377 11.120 1.00 91.88 164 GLN A O 1
ATOM 1266 N N . THR A 1 165 ? -9.059 3.082 10.801 1.00 94.12 165 THR A N 1
ATOM 1267 C CA . THR A 1 165 ? -9.108 1.619 10.947 1.00 94.12 165 THR A CA 1
ATOM 1268 C C . THR A 1 165 ? -9.425 1.200 12.380 1.00 94.12 165 THR A C 1
ATOM 1270 O O . THR A 1 165 ? -10.213 0.280 12.594 1.00 94.12 165 THR A O 1
ATOM 1273 N N . LEU A 1 166 ? -8.871 1.895 13.379 1.00 93.75 166 LEU A N 1
ATOM 1274 C CA . LEU A 1 166 ? -9.214 1.674 14.786 1.00 93.75 166 LEU A CA 1
ATOM 1275 C C . LEU A 1 166 ? -10.699 1.958 15.052 1.00 93.75 166 LEU A C 1
ATOM 1277 O O . LEU A 1 166 ? -11.316 1.202 15.803 1.00 93.75 166 LEU A O 1
ATOM 1281 N N . ARG A 1 167 ? -11.286 2.972 14.392 1.00 90.31 167 ARG A N 1
ATOM 1282 C CA . ARG A 1 167 ? -12.739 3.236 14.421 1.00 90.31 167 ARG A CA 1
ATOM 1283 C C . ARG A 1 167 ? -13.539 2.037 13.936 1.00 90.31 167 ARG A C 1
ATOM 1285 O O . ARG A 1 167 ? -14.451 1.591 14.619 1.00 90.31 167 ARG A O 1
ATOM 1292 N N . ARG A 1 168 ? -13.187 1.518 12.754 1.00 91.31 168 ARG A N 1
ATOM 1293 C CA . ARG A 1 168 ? -13.884 0.392 12.107 1.00 91.31 168 ARG A CA 1
ATOM 1294 C C . ARG A 1 168 ? -13.824 -0.887 12.940 1.00 91.31 168 ARG A C 1
ATOM 1296 O O . ARG A 1 168 ? -14.758 -1.678 12.905 1.00 91.31 168 ARG A O 1
ATOM 1303 N N . LEU A 1 169 ? -12.744 -1.064 13.699 1.00 93.69 169 LEU A N 1
ATOM 1304 C CA . LEU A 1 169 ? -12.543 -2.188 14.615 1.00 93.69 169 LEU A CA 1
ATOM 1305 C C . LEU A 1 169 ? -13.106 -1.948 16.031 1.00 93.69 169 LEU A C 1
ATOM 1307 O O . LEU A 1 169 ? -12.874 -2.780 16.903 1.00 93.69 169 LEU A O 1
ATOM 1311 N N . ASP A 1 170 ? -13.784 -0.821 16.278 1.00 90.44 170 ASP A N 1
ATOM 1312 C CA . ASP A 1 170 ? -14.311 -0.393 17.588 1.00 90.44 170 ASP A CA 1
ATOM 1313 C C . ASP A 1 170 ? -13.258 -0.371 18.721 1.00 90.44 170 ASP A C 1
ATOM 1315 O O . ASP A 1 170 ? -13.551 -0.529 19.905 1.00 90.44 170 ASP A O 1
ATOM 1319 N N . ARG A 1 171 ? -11.985 -0.130 18.377 1.00 92.31 171 ARG A N 1
ATOM 1320 C CA . ARG A 1 171 ? -10.871 -0.019 19.340 1.00 92.31 171 ARG A CA 1
ATOM 1321 C C . ARG A 1 171 ? -10.779 1.404 19.892 1.00 92.31 171 ARG A C 1
ATOM 1323 O O . ARG A 1 171 ? -9.813 2.129 19.635 1.00 92.31 171 ARG A O 1
ATOM 1330 N N . ARG A 1 172 ? -11.815 1.820 20.627 1.00 88.31 172 ARG A N 1
ATOM 1331 C CA . ARG A 1 172 ? -12.036 3.216 21.052 1.00 88.31 172 ARG A CA 1
ATOM 1332 C C . ARG A 1 172 ? -10.897 3.805 21.879 1.00 88.31 172 ARG A C 1
ATOM 1334 O O . ARG A 1 172 ? -10.484 4.930 21.607 1.00 88.31 172 ARG A O 1
ATOM 1341 N N . ASP A 1 173 ? -10.355 3.064 22.841 1.00 89.81 173 ASP A N 1
ATOM 1342 C CA . ASP A 1 173 ? -9.301 3.578 23.729 1.00 89.81 173 ASP A CA 1
ATOM 1343 C C . ASP A 1 173 ? -8.025 3.940 22.957 1.00 89.81 173 ASP A C 1
ATOM 1345 O O . ASP A 1 173 ? -7.462 5.026 23.120 1.00 89.81 173 ASP A O 1
ATOM 1349 N N . GLU A 1 174 ? -7.603 3.058 22.049 1.00 93.12 174 GLU A N 1
ATOM 1350 C CA . GLU A 1 174 ? -6.429 3.266 21.198 1.00 93.12 174 GLU A CA 1
ATOM 1351 C C . GLU A 1 174 ? -6.650 4.389 20.191 1.00 93.12 174 GLU A C 1
ATOM 1353 O O . GLU A 1 174 ? -5.769 5.231 20.004 1.00 93.12 174 GLU A O 1
ATOM 1358 N N . ALA A 1 175 ? -7.841 4.445 19.589 1.00 91.12 175 ALA A N 1
ATOM 1359 C CA . ALA A 1 175 ? -8.216 5.535 18.702 1.00 91.12 175 ALA A CA 1
ATOM 1360 C C . ALA A 1 175 ? -8.178 6.886 19.427 1.00 91.12 175 ALA A C 1
ATOM 1362 O O . ALA A 1 175 ? -7.635 7.856 18.905 1.00 91.12 175 ALA A O 1
ATOM 1363 N N . THR A 1 176 ? -8.687 6.940 20.659 1.00 89.75 176 THR A N 1
ATOM 1364 C CA . THR A 1 176 ? -8.700 8.155 21.480 1.00 89.75 176 THR A CA 1
ATOM 1365 C C . THR A 1 176 ? -7.283 8.603 21.829 1.00 89.75 176 THR A C 1
ATOM 1367 O O . THR A 1 176 ? -6.962 9.789 21.733 1.00 89.75 176 THR A O 1
ATOM 1370 N N . ALA A 1 177 ? -6.412 7.670 22.226 1.00 91.25 177 ALA A N 1
ATOM 1371 C CA . ALA A 1 177 ? -5.016 7.973 22.528 1.00 91.25 177 ALA A CA 1
ATOM 1372 C C . ALA A 1 177 ? -4.271 8.518 21.297 1.00 91.25 177 ALA A C 1
ATOM 1374 O O . ALA A 1 177 ? -3.552 9.516 21.401 1.00 91.25 177 ALA A O 1
ATOM 1375 N N . LEU A 1 178 ? -4.478 7.902 20.129 1.00 89.94 178 LEU A N 1
ATOM 1376 C CA . LEU A 1 178 ? -3.882 8.341 18.870 1.00 89.94 178 LEU A CA 1
ATOM 1377 C C . LEU A 1 178 ? -4.421 9.705 18.421 1.00 89.94 178 LEU A C 1
ATOM 1379 O O . LEU A 1 178 ? -3.635 10.573 18.050 1.00 89.94 178 LEU A O 1
ATOM 1383 N N . TRP A 1 179 ? -5.735 9.918 18.504 1.00 89.56 179 TRP A N 1
ATOM 1384 C CA . TRP A 1 179 ? -6.374 11.185 18.154 1.00 89.56 179 TRP A CA 1
ATOM 1385 C C . TRP A 1 179 ? -5.844 12.341 19.008 1.00 89.56 179 TRP A C 1
ATOM 1387 O O . TRP A 1 179 ? -5.425 13.352 18.453 1.00 89.56 179 TRP A O 1
ATOM 1397 N N . ARG A 1 180 ? -5.741 12.176 20.337 1.00 88.12 180 ARG A N 1
ATOM 1398 C CA . ARG A 1 180 ? -5.165 13.212 21.223 1.00 88.12 180 ARG A CA 1
ATOM 1399 C C . ARG A 1 180 ? -3.729 13.566 20.837 1.00 88.12 180 ARG A C 1
ATOM 1401 O O . ARG A 1 180 ? -3.345 14.733 20.877 1.00 88.12 180 ARG A O 1
ATOM 1408 N N . ARG A 1 181 ? -2.929 12.560 20.462 1.00 87.31 181 ARG A N 1
ATOM 1409 C CA . ARG A 1 181 ? -1.559 12.773 19.980 1.00 87.31 181 ARG A CA 1
ATOM 1410 C C . ARG A 1 181 ? -1.551 13.563 18.672 1.00 87.31 181 ARG A C 1
ATOM 1412 O O . ARG A 1 181 ? -0.760 14.495 18.559 1.00 87.31 181 ARG A O 1
ATOM 1419 N N . LEU A 1 182 ? -2.415 13.211 17.719 1.00 85.94 182 LEU A N 1
ATOM 1420 C CA . LEU A 1 182 ? -2.533 13.920 16.444 1.00 85.94 182 LEU A CA 1
ATOM 1421 C C . LEU A 1 182 ? -2.991 15.362 16.645 1.00 85.94 182 LEU A C 1
ATOM 1423 O O . LEU A 1 182 ? -2.368 16.265 16.108 1.00 85.94 182 LEU A O 1
ATOM 1427 N N . GLU A 1 183 ? -3.999 15.600 17.481 1.00 83.50 183 GLU A N 1
ATOM 1428 C CA . GLU A 1 183 ? -4.497 16.945 17.782 1.00 83.50 183 GLU A CA 1
ATOM 1429 C C . GLU A 1 183 ? -3.404 17.838 18.399 1.00 83.50 183 GLU A C 1
ATOM 1431 O O . GLU A 1 183 ? -3.246 19.001 18.021 1.00 83.50 183 GLU A O 1
ATOM 1436 N N . ALA A 1 184 ? -2.607 17.290 19.324 1.00 82.44 184 ALA A N 1
ATOM 1437 C CA . ALA A 1 184 ? -1.472 17.998 19.912 1.00 82.44 184 ALA A CA 1
ATOM 1438 C C . ALA A 1 184 ? -0.371 18.294 18.878 1.00 82.44 184 ALA A C 1
ATOM 1440 O O . ALA A 1 184 ? 0.244 19.357 18.924 1.00 82.44 184 ALA A O 1
ATOM 1441 N N . GLN A 1 185 ? -0.133 17.375 17.938 1.00 77.25 185 GLN A N 1
ATOM 1442 C CA . GLN A 1 185 ? 0.851 17.544 16.869 1.00 77.25 185 GLN A CA 1
ATOM 1443 C C . GLN A 1 185 ? 0.396 18.546 15.805 1.00 77.25 185 GLN A C 1
ATOM 1445 O O . GLN A 1 185 ? 1.205 19.367 15.396 1.00 77.25 185 GLN A O 1
ATOM 1450 N N . THR A 1 186 ? -0.877 18.554 15.399 1.00 71.81 186 THR A N 1
ATOM 1451 C CA . THR A 1 186 ? -1.422 19.526 14.433 1.00 71.81 186 THR A CA 1
ATOM 1452 C C . THR A 1 186 ? -1.280 20.963 14.939 1.00 71.81 186 THR A C 1
ATOM 1454 O O . THR A 1 186 ? -0.983 21.863 14.164 1.00 71.81 186 THR A O 1
ATOM 1457 N N . LYS A 1 187 ? -1.403 21.179 16.256 1.00 65.62 187 LYS A N 1
ATOM 1458 C CA . LYS A 1 187 ? -1.185 22.491 16.896 1.00 65.62 187 LYS A CA 1
ATOM 1459 C C . LYS A 1 187 ? 0.288 22.927 16.923 1.00 65.62 187 LYS A C 1
ATOM 1461 O O . LYS A 1 187 ? 0.556 24.107 17.118 1.00 65.62 187 LYS A O 1
ATOM 1466 N N . LEU A 1 188 ? 1.226 21.990 16.762 1.00 59.62 188 LEU A N 1
ATOM 1467 C CA . LEU A 1 188 ? 2.676 22.229 16.785 1.00 59.62 188 LEU A CA 1
ATOM 1468 C C . LEU A 1 188 ? 3.310 22.224 15.388 1.00 59.62 188 LEU A C 1
ATOM 1470 O O . LEU A 1 188 ? 4.359 22.830 15.193 1.00 59.62 188 LEU A O 1
ATOM 1474 N N . LEU A 1 189 ? 2.700 21.540 14.419 1.00 54.50 189 LEU A N 1
ATOM 1475 C CA . LEU A 1 189 ? 3.234 21.331 13.075 1.00 54.50 189 LEU A CA 1
ATOM 1476 C C . LEU A 1 189 ? 2.917 22.523 12.165 1.00 54.50 189 LEU A C 1
ATOM 1478 O O . LEU A 1 189 ? 2.285 22.393 11.122 1.00 54.50 189 LEU A O 1
ATOM 1482 N N . GLN A 1 190 ? 3.378 23.698 12.571 1.00 45.62 190 GLN A N 1
ATOM 1483 C CA . GLN A 1 190 ? 3.506 24.855 11.699 1.00 45.62 190 GLN A CA 1
ATOM 1484 C C . GLN A 1 190 ? 4.991 25.164 11.520 1.00 45.62 190 GLN A C 1
ATOM 1486 O O . GLN A 1 190 ? 5.403 26.290 11.726 1.00 45.62 190 GLN A O 1
ATOM 1491 N N . GLU A 1 191 ? 5.813 24.164 11.188 1.00 38.12 191 GLU A N 1
ATOM 1492 C CA . GLU A 1 191 ? 7.196 24.407 10.773 1.00 38.12 191 GLU A CA 1
ATOM 1493 C C . GLU A 1 191 ? 7.8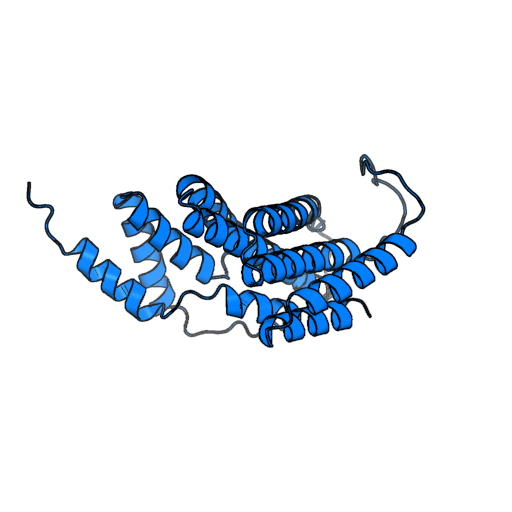21 23.188 10.075 1.00 38.12 191 GLU A C 1
ATOM 1495 O O . GLU A 1 191 ? 8.035 22.133 10.664 1.00 38.12 191 GLU A O 1
ATOM 1500 N N . ASN A 1 192 ? 8.107 23.408 8.791 1.00 44.25 192 ASN A N 1
ATOM 1501 C CA . ASN A 1 192 ? 9.240 22.924 8.010 1.00 44.25 192 ASN A CA 1
ATOM 1502 C C . ASN A 1 192 ? 9.593 21.440 8.041 1.00 44.25 192 ASN A C 1
ATOM 1504 O O . ASN A 1 192 ? 10.311 20.963 8.918 1.00 44.25 192 ASN A O 1
ATOM 1508 N N . ALA A 1 193 ? 9.346 20.816 6.891 1.00 46.41 193 ALA A N 1
ATOM 1509 C CA . ALA A 1 193 ? 10.410 20.052 6.279 1.00 46.41 193 ALA A CA 1
ATOM 1510 C C . ALA A 1 193 ? 10.338 20.067 4.749 1.00 46.41 193 ALA A C 1
ATOM 1512 O O . ALA A 1 193 ? 9.589 19.326 4.117 1.00 46.41 193 ALA A O 1
ATOM 1513 N N . THR A 1 194 ? 11.139 20.943 4.154 1.00 50.75 194 THR A N 1
ATOM 1514 C CA . THR A 1 194 ? 11.336 21.034 2.706 1.00 50.75 194 THR A CA 1
ATOM 1515 C C . THR A 1 194 ? 12.398 20.015 2.294 1.00 50.75 194 THR A C 1
ATOM 1517 O O . THR A 1 194 ? 13.506 20.380 1.911 1.00 50.75 194 THR A O 1
ATOM 1520 N N . TRP A 1 195 ? 12.106 18.722 2.448 1.00 61.28 195 TRP A N 1
ATOM 1521 C CA . TRP A 1 195 ? 12.960 17.683 1.871 1.00 61.28 195 TRP A CA 1
ATOM 1522 C C . TRP A 1 195 ? 12.572 17.464 0.416 1.00 61.28 195 TRP A C 1
ATOM 1524 O O . TRP A 1 195 ? 11.395 17.309 0.098 1.00 61.28 195 TRP A O 1
ATOM 1534 N N . SER A 1 196 ? 13.566 17.444 -0.469 1.00 74.75 196 SER A N 1
ATOM 1535 C CA . SER A 1 196 ? 13.368 17.108 -1.876 1.00 74.75 196 SER A CA 1
ATOM 1536 C C . SER A 1 196 ? 13.244 15.591 -2.023 1.00 74.75 196 SER A C 1
ATOM 1538 O O . SER A 1 196 ? 14.252 14.880 -1.935 1.00 74.75 196 SER A O 1
ATOM 1540 N N . LEU A 1 197 ? 12.029 15.085 -2.233 1.00 83.62 197 LEU A N 1
ATOM 1541 C CA . LEU A 1 197 ? 11.812 13.684 -2.584 1.00 83.62 197 LEU A CA 1
ATOM 1542 C C . LEU A 1 197 ? 11.859 13.530 -4.112 1.00 83.62 197 LEU A C 1
ATOM 1544 O O . LEU A 1 197 ? 11.625 14.488 -4.849 1.00 83.62 197 LEU A O 1
ATOM 1548 N N . PRO A 1 198 ? 12.162 12.332 -4.636 1.00 88.56 198 PRO A N 1
ATOM 1549 C CA . PRO A 1 198 ? 11.976 12.073 -6.057 1.00 88.56 198 PRO A CA 1
ATOM 1550 C C . PRO A 1 198 ? 10.511 12.282 -6.468 1.00 88.56 198 PRO A C 1
ATOM 1552 O O . PRO A 1 198 ? 9.601 11.831 -5.769 1.00 88.56 198 PRO A O 1
ATOM 1555 N N . LEU A 1 199 ? 10.276 12.878 -7.640 1.00 90.69 199 LEU A N 1
ATOM 1556 C CA . LEU A 1 199 ? 8.936 13.270 -8.099 1.00 90.69 199 LEU A CA 1
ATOM 1557 C C . LEU A 1 199 ? 7.943 12.096 -8.167 1.00 90.69 199 LEU A C 1
ATOM 1559 O O . LEU A 1 199 ? 6.764 12.242 -7.833 1.00 90.69 199 LEU A O 1
ATOM 1563 N N . TYR A 1 200 ? 8.408 10.909 -8.570 1.00 92.81 200 TYR A N 1
ATOM 1564 C CA . TYR A 1 200 ? 7.562 9.710 -8.591 1.00 92.81 200 TYR A CA 1
ATOM 1565 C C . TYR A 1 200 ? 7.052 9.346 -7.186 1.00 92.81 200 TYR A C 1
ATOM 1567 O O . TYR A 1 200 ? 5.934 8.851 -7.048 1.00 92.81 200 TYR A O 1
ATOM 1575 N N . LEU A 1 201 ? 7.858 9.581 -6.145 1.00 91.56 201 LEU A N 1
ATOM 1576 C CA . LEU A 1 201 ? 7.515 9.252 -4.766 1.00 91.56 201 LEU A CA 1
ATOM 1577 C C . LEU A 1 201 ? 6.564 10.295 -4.188 1.00 91.56 201 LEU A C 1
ATOM 1579 O O . LEU A 1 201 ? 5.574 9.911 -3.578 1.00 91.56 201 LEU A O 1
ATOM 1583 N N . GLU A 1 202 ? 6.799 11.583 -4.448 1.00 91.62 202 GLU A N 1
ATOM 1584 C CA . GLU A 1 202 ? 5.840 12.651 -4.119 1.00 91.62 202 GLU A CA 1
ATOM 1585 C C . GLU A 1 202 ? 4.468 12.369 -4.741 1.00 91.62 202 GLU A C 1
ATOM 1587 O O . GLU A 1 202 ? 3.433 12.460 -4.080 1.00 91.62 202 GLU A O 1
ATOM 1592 N N . THR A 1 203 ? 4.471 11.920 -5.997 1.00 93.06 203 THR A N 1
ATOM 1593 C CA . THR A 1 203 ? 3.263 11.494 -6.702 1.00 93.06 203 THR A CA 1
ATOM 1594 C C . THR A 1 203 ? 2.572 10.326 -5.994 1.00 93.06 203 THR A C 1
ATOM 1596 O O . THR A 1 203 ? 1.370 10.398 -5.749 1.00 93.06 203 THR A O 1
ATOM 1599 N N . CYS A 1 204 ? 3.303 9.277 -5.604 1.00 93.12 204 CYS A N 1
ATOM 1600 C CA . CYS A 1 204 ? 2.716 8.149 -4.872 1.00 93.12 204 CYS A CA 1
ATOM 1601 C C . CYS A 1 204 ? 2.142 8.574 -3.512 1.00 93.12 204 CYS A C 1
ATOM 1603 O O . CYS A 1 204 ? 1.050 8.147 -3.141 1.00 93.12 204 CYS A O 1
ATOM 1605 N N . LEU A 1 205 ? 2.854 9.441 -2.783 1.00 91.69 205 LEU A N 1
ATOM 1606 C CA . LEU A 1 205 ? 2.405 9.983 -1.499 1.00 91.69 205 LEU A CA 1
ATOM 1607 C C . LEU A 1 205 ? 1.108 10.793 -1.650 1.00 91.69 205 LEU A C 1
ATOM 1609 O O . LEU A 1 205 ? 0.229 10.711 -0.796 1.00 91.69 205 LEU A O 1
ATOM 1613 N N . SER A 1 206 ? 0.934 11.505 -2.767 1.00 92.19 206 SER A N 1
ATOM 1614 C CA . SER A 1 206 ? -0.313 12.227 -3.042 1.00 92.19 206 SER A CA 1
ATOM 1615 C C . SER A 1 206 ? -1.530 11.303 -3.200 1.00 92.19 206 SER A C 1
ATOM 1617 O O . SER A 1 206 ? -2.638 11.688 -2.836 1.00 92.19 206 SER A O 1
ATOM 1619 N N . TRP A 1 207 ? -1.344 10.071 -3.692 1.00 93.75 207 TRP A N 1
ATOM 1620 C CA . TRP A 1 207 ? -2.437 9.107 -3.892 1.00 93.75 207 TRP A CA 1
ATOM 1621 C C . TRP A 1 207 ? -2.922 8.450 -2.603 1.00 93.75 207 TRP A C 1
ATOM 1623 O O . TRP A 1 207 ? -4.051 7.971 -2.541 1.00 93.75 207 TRP A O 1
ATOM 1633 N N . ILE A 1 208 ? -2.063 8.398 -1.587 1.00 92.62 208 ILE A N 1
ATOM 1634 C CA . ILE A 1 208 ? -2.368 7.793 -0.287 1.00 92.62 208 ILE A CA 1
ATOM 1635 C C . ILE A 1 208 ? -2.769 8.829 0.764 1.00 92.62 208 ILE A C 1
ATOM 1637 O O . ILE A 1 208 ? -3.039 8.463 1.909 1.00 92.62 208 ILE A O 1
ATOM 1641 N N . HIS A 1 209 ? -2.793 10.111 0.404 1.00 89.94 209 HIS A N 1
ATOM 1642 C CA . HIS A 1 209 ? -3.218 11.173 1.299 1.00 89.94 209 HIS A CA 1
ATOM 1643 C C . HIS A 1 209 ? -4.702 10.981 1.673 1.00 89.94 209 HIS A C 1
ATOM 1645 O O . HIS A 1 209 ? -5.539 10.839 0.777 1.00 89.94 209 HIS A O 1
ATOM 1651 N N . PRO A 1 210 ? -5.066 10.949 2.969 1.00 85.00 210 PRO A N 1
ATOM 1652 C CA . PRO A 1 210 ? -6.449 10.833 3.381 1.00 85.00 210 PRO A CA 1
ATOM 1653 C C . PRO A 1 210 ? -7.219 12.087 2.953 1.00 85.00 210 PRO A C 1
ATOM 1655 O O . PRO A 1 210 ? -6.702 13.199 3.100 1.00 85.00 210 PRO A O 1
ATOM 1658 N N . PRO A 1 211 ? -8.453 11.934 2.447 1.00 73.88 211 PRO A N 1
ATOM 1659 C CA . PRO A 1 211 ? -9.287 13.078 2.126 1.00 73.88 211 PRO A CA 1
ATOM 1660 C C . PRO A 1 211 ? -9.587 13.859 3.412 1.00 73.88 211 PRO A C 1
ATOM 1662 O O . PRO A 1 211 ? -10.045 13.278 4.391 1.00 73.88 211 PRO A O 1
ATOM 1665 N N . ASP A 1 212 ? -9.281 15.158 3.390 1.00 78.19 212 ASP A N 1
ATOM 1666 C CA . ASP A 1 212 ? -9.614 16.159 4.413 1.00 78.19 212 ASP A CA 1
ATOM 1667 C C . ASP A 1 212 ? -9.321 15.738 5.874 1.00 78.19 212 ASP A C 1
ATOM 1669 O O . ASP A 1 212 ? -10.191 15.368 6.665 1.00 78.19 212 ASP A O 1
ATOM 1673 N N . ARG A 1 213 ? -8.044 15.841 6.258 1.00 81.88 213 ARG A N 1
ATOM 1674 C CA . ARG A 1 213 ? -7.556 15.542 7.615 1.00 81.88 213 ARG A CA 1
ATOM 1675 C C . ARG A 1 213 ? -8.265 16.336 8.722 1.00 81.88 213 ARG A C 1
ATOM 1677 O O . ARG A 1 213 ? -8.390 15.822 9.832 1.00 81.88 213 ARG A O 1
ATOM 1684 N N . GLU A 1 214 ? -8.691 17.568 8.451 1.00 79.81 214 GLU A N 1
ATOM 1685 C CA . GLU A 1 214 ? -9.337 18.428 9.450 1.00 79.81 214 GLU A CA 1
ATOM 1686 C C . GLU A 1 214 ? -10.743 17.924 9.763 1.00 79.81 214 GLU A C 1
ATOM 1688 O O . GLU A 1 214 ? -11.080 17.730 10.934 1.00 79.81 214 GLU A O 1
ATOM 1693 N N . THR A 1 215 ? -11.524 17.598 8.728 1.00 82.50 215 THR A N 1
ATOM 1694 C CA . THR A 1 215 ? -12.847 16.988 8.926 1.00 82.50 215 THR A CA 1
ATOM 1695 C C . THR A 1 215 ? -12.760 15.667 9.677 1.00 82.50 215 THR A C 1
ATOM 1697 O O . THR A 1 215 ? -13.540 15.450 10.600 1.00 82.50 215 THR A O 1
ATOM 1700 N N . LEU A 1 216 ? -11.761 14.825 9.386 1.00 80.25 216 LEU A N 1
ATOM 1701 C CA . LEU A 1 216 ? -11.566 13.563 10.103 1.00 80.25 216 LEU A CA 1
ATOM 1702 C C . LEU A 1 216 ? -11.312 13.759 11.601 1.00 80.25 216 LEU A C 1
ATOM 1704 O O . LEU A 1 216 ? -11.784 12.951 12.403 1.00 80.25 216 LEU A O 1
ATOM 1708 N N . LEU A 1 217 ? -10.578 14.804 12.000 1.00 82.88 217 LEU A N 1
ATOM 1709 C CA . LEU A 1 217 ? -10.341 15.098 13.418 1.00 82.88 217 LEU A CA 1
ATOM 1710 C C . LEU A 1 217 ? -11.608 15.595 14.118 1.00 82.88 217 LEU A C 1
ATOM 1712 O O . LEU A 1 217 ? -11.860 15.175 15.251 1.00 82.88 217 LEU A O 1
ATOM 1716 N N . GLU A 1 218 ? -12.399 16.446 13.462 1.00 82.31 218 GLU A N 1
ATOM 1717 C CA . GLU A 1 218 ? -13.656 16.966 14.014 1.00 82.31 218 GLU A CA 1
ATOM 1718 C C . GLU A 1 218 ? -14.751 15.891 14.073 1.00 82.31 218 GLU A C 1
ATOM 1720 O O . GLU A 1 218 ? -15.435 15.754 15.089 1.00 82.31 218 GLU A O 1
ATOM 1725 N N . GLU A 1 219 ? -14.866 15.040 13.053 1.00 82.06 219 GLU A N 1
ATOM 1726 C CA . GLU A 1 219 ? -15.734 13.860 13.096 1.00 82.06 219 GLU A CA 1
ATOM 1727 C C . GLU A 1 219 ? -15.378 12.964 14.282 1.00 82.06 219 GLU A C 1
ATOM 1729 O O . GLU A 1 219 ? -16.257 12.521 15.022 1.00 82.06 219 GLU A O 1
ATOM 1734 N N . TYR A 1 220 ? -14.087 12.728 14.518 1.00 79.88 220 TYR A N 1
ATOM 1735 C CA . TYR A 1 220 ? -13.663 11.918 15.654 1.00 79.88 220 TYR A CA 1
ATOM 1736 C C . TYR A 1 220 ? -13.958 12.580 16.997 1.00 79.88 220 TYR A C 1
ATOM 1738 O O . TYR A 1 220 ? -14.317 11.899 17.957 1.00 79.88 220 TYR A O 1
ATOM 1746 N N . ARG A 1 221 ? -13.852 13.908 17.070 1.00 80.88 221 ARG A N 1
ATOM 1747 C CA . ARG A 1 221 ? -14.237 14.672 18.256 1.00 80.88 221 ARG A CA 1
ATOM 1748 C C . ARG A 1 221 ? -15.712 14.459 18.590 1.00 80.88 221 ARG A C 1
ATOM 1750 O O . ARG A 1 221 ? -16.030 14.234 19.754 1.00 80.88 221 ARG A O 1
ATOM 1757 N N . THR A 1 222 ? -16.593 14.480 17.588 1.00 80.00 222 THR A N 1
ATOM 1758 C CA . THR A 1 222 ? -18.029 14.210 17.787 1.00 80.00 222 THR A CA 1
ATOM 1759 C C . THR A 1 222 ? -18.302 12.754 18.168 1.00 80.00 222 THR A C 1
ATOM 1761 O O . THR A 1 222 ? -19.039 12.519 19.119 1.00 80.00 222 THR A O 1
ATOM 1764 N N . PHE A 1 223 ? -17.624 11.789 17.537 1.00 76.19 223 PHE A N 1
ATOM 1765 C CA . PHE A 1 223 ? -17.715 10.362 17.878 1.00 76.19 223 PHE A CA 1
ATOM 1766 C C . PHE A 1 223 ? -17.311 10.057 19.331 1.00 76.19 223 PHE A C 1
ATOM 1768 O O . PHE A 1 223 ? -17.886 9.181 19.965 1.00 76.19 223 PHE A O 1
ATOM 1775 N N . LEU A 1 224 ? -16.330 10.779 19.881 1.00 69.62 224 LEU A N 1
ATOM 1776 C CA . LEU A 1 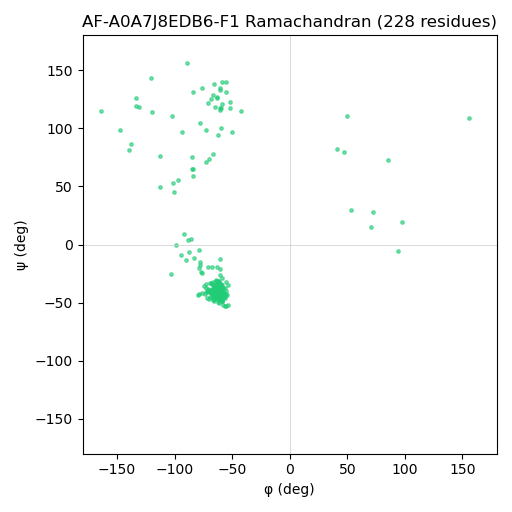224 ? -15.917 10.636 21.283 1.00 69.62 224 LEU A CA 1
ATOM 1777 C C . LEU A 1 224 ? -16.857 11.340 22.275 1.00 69.62 224 LEU A C 1
ATOM 1779 O O . LEU A 1 224 ? -16.813 11.036 23.467 1.00 69.62 224 LEU A O 1
ATOM 1783 N N . LEU A 1 225 ? -17.650 12.305 21.804 1.00 62.62 225 LEU A N 1
ATOM 1784 C CA . LEU A 1 225 ? -18.619 13.062 22.601 1.00 62.62 225 LEU A CA 1
ATOM 1785 C C . LEU A 1 225 ? -20.007 12.410 22.625 1.00 62.62 225 LEU A C 1
ATOM 1787 O O . LEU A 1 225 ? -20.823 12.802 23.459 1.00 62.62 225 LEU A O 1
ATOM 1791 N N . GLU A 1 226 ? -20.283 11.439 21.749 1.00 60.88 226 GLU A N 1
ATOM 1792 C CA . GLU A 1 226 ? -21.505 10.640 21.833 1.00 60.88 226 GLU A CA 1
ATOM 1793 C C . GLU A 1 226 ? -21.476 9.811 23.128 1.00 60.88 226 GLU A C 1
ATOM 1795 O O . GLU A 1 226 ? -20.564 8.998 23.324 1.00 60.88 226 GLU A O 1
ATOM 1800 N N . PRO A 1 227 ? -22.430 10.023 24.055 1.00 50.84 227 PRO A N 1
ATOM 1801 C CA . PRO A 1 227 ? -22.502 9.218 25.260 1.00 50.84 227 PRO A CA 1
ATOM 1802 C C . PRO A 1 227 ? -22.723 7.756 24.864 1.00 50.84 227 PRO A C 1
ATOM 1804 O O . PRO A 1 227 ? -23.572 7.444 24.032 1.00 50.84 227 PRO A O 1
ATOM 1807 N N . CYS A 1 228 ? -21.951 6.849 25.468 1.00 48.28 228 CYS A N 1
ATOM 1808 C CA . CYS A 1 228 ? -22.308 5.438 25.484 1.00 48.28 228 CYS A CA 1
ATOM 1809 C C . CYS A 1 228 ? -23.637 5.321 26.237 1.00 48.28 228 CYS A C 1
ATOM 1811 O O . CYS A 1 228 ? -23.636 5.278 27.468 1.00 48.28 228 CYS A O 1
ATOM 1813 N N . ASP A 1 229 ? -24.753 5.317 25.515 1.00 42.09 229 ASP A N 1
ATOM 1814 C CA . ASP A 1 229 ? -26.024 4.899 26.087 1.00 42.09 229 ASP A CA 1
ATOM 1815 C C . ASP A 1 229 ? -25.862 3.437 26.540 1.00 42.09 229 ASP A C 1
ATOM 1817 O O . ASP A 1 229 ? -25.523 2.552 25.749 1.00 42.09 229 ASP A O 1
ATOM 1821 N N . LEU A 1 230 ? -25.982 3.260 27.860 1.00 38.97 230 LEU A N 1
ATOM 1822 C CA . LEU A 1 230 ? -25.871 2.020 28.636 1.00 38.97 230 LEU A CA 1
ATOM 1823 C C . LEU A 1 230 ? -26.924 0.976 28.252 1.00 38.97 230 LEU A C 1
ATOM 1825 O O . LEU A 1 230 ? -28.104 1.362 28.089 1.00 38.97 230 LEU A O 1
#

Solvent-accessible surface 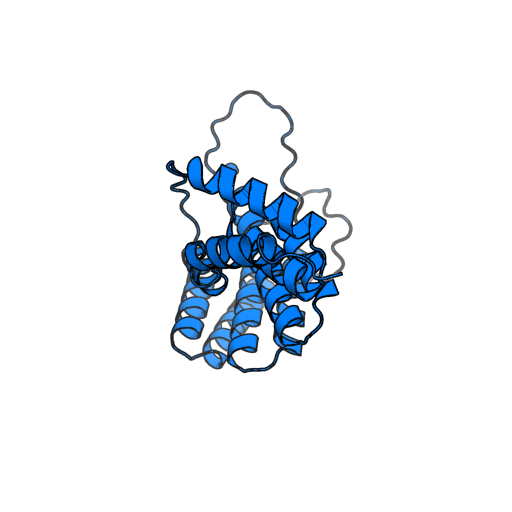area (backbone atoms only — not comparable to full-atom values): 13087 Å² total; per-residue (Å²): 116,71,62,61,48,47,37,50,24,43,54,26,42,77,70,73,35,25,72,60,18,42,52,44,39,51,50,51,51,52,55,56,53,70,71,45,77,96,66,81,89,68,95,74,79,84,88,73,91,71,92,66,66,88,57,54,67,56,54,56,23,52,39,26,38,51,43,12,53,22,26,47,75,71,70,38,56,71,57,12,44,50,28,18,47,54,17,48,60,48,54,71,66,57,69,76,78,78,82,74,92,65,89,87,72,96,56,80,76,57,58,57,55,55,51,51,50,27,51,51,48,26,48,31,24,42,53,38,16,50,54,25,45,77,69,70,37,48,75,59,15,42,52,28,18,54,51,18,36,70,63,23,78,84,47,63,47,29,52,54,56,32,40,55,41,27,56,77,69,68,39,56,70,61,29,51,57,51,48,56,52,48,57,58,43,64,77,62,66,83,70,86,81,92,71,88,66,58,67,39,55,54,54,55,49,61,74,62,50,65,84,57,68,66,59,55,52,52,54,49,53,52,65,70,66,54,76,81,82,126